Protein AF-A0A7R9IA75-F1 (afdb_monomer_lite)

Secondary structure (DSSP, 8-state):
--SHHHHHHHHHHHHHHHHHHHHHHHHHHHHHHHHHHHHHHHHHHHHHHHHHHHHHHSTTSTTTSSHHHHHHHHHHHHTT---HHHHHS--SSTT-TT--HHHHHHHHHHHHHHHHHHHHHHHHHHHHHHHHHHHHHHHHHHHHHHHHHHHHHHHHIIIIITTSS-S-HHHHHHHHHH--S-S-----TTS---SS----HHHHHHHHHHHHHHHHHHHHHHHS--

Structure (mmCIF, N/CA/C/O backbone):
data_AF-A0A7R9IA75-F1
#
_entry.id   AF-A0A7R9IA75-F1
#
loop_
_atom_site.group_PDB
_atom_site.id
_atom_site.type_symbol
_atom_site.label_atom_id
_atom_site.label_alt_id
_atom_site.label_comp_id
_atom_site.label_asym_id
_atom_site.label_entity_id
_atom_site.label_seq_id
_atom_site.pdbx_PDB_ins_code
_atom_site.Cartn_x
_atom_site.Cartn_y
_atom_site.Cartn_z
_atom_site.occupancy
_atom_site.B_iso_or_equiv
_atom_site.auth_seq_id
_atom_site.auth_comp_id
_atom_site.auth_asym_id
_atom_site.auth_atom_id
_atom_site.pdbx_PDB_model_num
ATOM 1 N N . MET A 1 1 ? -65.091 5.289 16.897 1.00 45.66 1 MET A N 1
ATOM 2 C CA . MET A 1 1 ? -64.297 5.903 15.804 1.00 45.66 1 MET A CA 1
ATOM 3 C C . MET A 1 1 ? -62.954 6.514 16.232 1.00 45.66 1 MET A C 1
ATOM 5 O O . MET A 1 1 ? -62.229 6.954 15.357 1.00 45.66 1 MET A O 1
ATOM 9 N N . SER A 1 2 ? -62.547 6.482 17.514 1.00 48.84 2 SER A N 1
ATOM 10 C CA . SER A 1 2 ? -61.288 7.122 17.960 1.00 48.84 2 SER A CA 1
ATOM 11 C C . SER A 1 2 ? -60.046 6.210 17.988 1.00 48.84 2 SER A C 1
ATOM 13 O O . SER A 1 2 ? -58.933 6.708 18.096 1.00 48.84 2 SER A O 1
ATOM 15 N N . SER A 1 3 ? -60.208 4.884 17.903 1.00 40.84 3 SER A N 1
ATOM 16 C CA . SER A 1 3 ? -59.096 3.924 18.059 1.00 40.84 3 SER A CA 1
ATOM 17 C C . SER A 1 3 ? -58.359 3.613 16.743 1.00 40.84 3 SER A C 1
ATOM 19 O O . SER A 1 3 ? -57.151 3.395 16.754 1.00 40.84 3 SER A O 1
ATOM 21 N N . ALA A 1 4 ? -59.041 3.698 15.594 1.00 48.03 4 ALA A N 1
ATOM 22 C CA . ALA A 1 4 ? -58.429 3.444 14.284 1.00 48.03 4 ALA A CA 1
ATOM 23 C C . ALA A 1 4 ? -57.486 4.575 13.822 1.00 48.03 4 ALA A C 1
ATOM 25 O O . ALA A 1 4 ? -56.518 4.312 13.118 1.00 48.03 4 ALA A O 1
ATOM 26 N N . HIS A 1 5 ? -57.730 5.816 14.259 1.00 42.97 5 HIS A N 1
ATOM 27 C CA . HIS A 1 5 ? -56.929 6.983 13.865 1.00 42.97 5 HIS A CA 1
ATOM 28 C C . HIS A 1 5 ? -55.603 7.114 14.634 1.00 42.97 5 HIS A C 1
ATOM 30 O O . HIS A 1 5 ? -54.656 7.706 14.127 1.00 42.97 5 HIS A O 1
ATOM 36 N N . ALA A 1 6 ? -55.512 6.551 15.844 1.00 48.38 6 ALA A N 1
ATOM 37 C CA . ALA A 1 6 ? -54.273 6.545 16.626 1.00 48.38 6 ALA A CA 1
ATOM 38 C C . ALA A 1 6 ? -53.282 5.474 16.132 1.00 48.38 6 ALA A C 1
ATOM 40 O O . ALA A 1 6 ? -52.071 5.686 16.157 1.00 48.38 6 ALA A O 1
ATOM 41 N N . HIS A 1 7 ? -53.793 4.343 15.632 1.00 42.38 7 HIS A N 1
ATOM 42 C CA . HIS A 1 7 ? -52.969 3.256 15.101 1.00 42.38 7 HIS A CA 1
ATOM 43 C C . HIS A 1 7 ? -52.270 3.612 13.780 1.00 42.38 7 HIS A C 1
ATOM 45 O O . HIS A 1 7 ? -51.138 3.184 13.567 1.00 42.38 7 HIS A O 1
ATOM 51 N N . THR A 1 8 ? -52.896 4.416 12.916 1.00 50.47 8 THR A N 1
ATOM 52 C CA . THR A 1 8 ? -52.291 4.877 11.654 1.00 50.47 8 THR A CA 1
ATOM 53 C C . THR A 1 8 ? -51.195 5.920 11.879 1.00 50.47 8 THR A C 1
ATOM 55 O O . THR A 1 8 ? -50.115 5.786 11.313 1.00 50.47 8 THR A O 1
ATOM 58 N N . HIS A 1 9 ? -51.391 6.879 12.791 1.00 47.28 9 HIS A N 1
ATOM 59 C CA . HIS A 1 9 ? -50.354 7.864 13.135 1.00 47.28 9 HIS A CA 1
ATOM 60 C C . HIS A 1 9 ? -49.120 7.253 13.823 1.00 47.28 9 HIS A C 1
ATOM 62 O O . HIS A 1 9 ? -48.007 7.744 13.632 1.00 47.28 9 HIS A O 1
ATOM 68 N N . PHE A 1 10 ? -49.287 6.174 14.596 1.00 44.69 10 PHE A N 1
ATOM 69 C CA . PHE A 1 10 ? -48.163 5.473 15.228 1.00 44.69 10 PHE A CA 1
ATOM 70 C C . PHE A 1 10 ? -47.337 4.665 14.211 1.00 44.69 10 PHE A C 1
ATOM 72 O O . PHE A 1 10 ? -46.111 4.626 14.298 1.00 44.69 10 PHE A O 1
ATOM 79 N N . HIS A 1 11 ? -47.995 4.066 13.211 1.00 47.56 11 HIS A N 1
ATOM 80 C CA . HIS A 1 11 ? -47.324 3.354 12.119 1.00 47.56 11 HIS A CA 1
ATOM 81 C C . HIS A 1 11 ? -46.563 4.304 11.184 1.00 47.56 11 HIS A C 1
ATOM 83 O O . HIS A 1 11 ? -45.440 3.993 10.786 1.00 47.56 11 HIS A O 1
ATOM 89 N N . ASP A 1 12 ? -47.133 5.476 10.887 1.00 50.97 12 ASP A N 1
ATOM 90 C CA . ASP A 1 12 ? -46.459 6.495 10.081 1.00 50.97 12 ASP A CA 1
ATOM 91 C C . ASP A 1 12 ? -45.242 7.070 10.811 1.00 50.97 12 ASP A C 1
ATOM 93 O O . ASP A 1 12 ? -44.156 7.081 10.238 1.00 50.97 12 ASP A O 1
ATOM 97 N N . GLY A 1 13 ? -45.364 7.434 12.095 1.00 50.62 13 GLY A N 1
ATOM 98 C CA . GLY A 1 13 ? -44.234 7.912 12.905 1.00 50.62 13 GLY A CA 1
ATOM 99 C C . GLY A 1 13 ? -43.084 6.902 13.009 1.00 50.62 13 GLY A C 1
ATOM 100 O O . GLY A 1 13 ? -41.915 7.280 12.917 1.00 50.62 13 GLY A O 1
ATOM 101 N N . MET A 1 14 ? -43.403 5.610 13.124 1.00 50.66 14 MET A N 1
ATOM 102 C CA . MET A 1 14 ? -42.415 4.530 13.177 1.00 50.66 14 MET A CA 1
ATOM 103 C C . MET A 1 14 ? -41.732 4.299 11.821 1.00 50.66 14 MET A C 1
ATOM 105 O O . MET A 1 14 ? -40.532 4.044 11.787 1.00 50.66 14 MET A O 1
ATOM 109 N N . ASN A 1 15 ? -42.436 4.484 10.700 1.00 50.88 15 ASN A N 1
ATOM 110 C CA . ASN A 1 15 ? -41.837 4.447 9.364 1.00 50.88 15 ASN A CA 1
ATOM 111 C C . ASN A 1 15 ? -40.915 5.647 9.097 1.00 50.88 15 ASN A C 1
ATOM 113 O O . ASN A 1 15 ? -39.848 5.460 8.510 1.00 50.88 15 ASN A O 1
ATOM 117 N N . VAL A 1 16 ? -41.258 6.863 9.549 1.00 57.16 16 VAL A N 1
ATOM 118 C CA . VAL A 1 16 ? -40.373 8.036 9.365 1.00 57.16 16 VAL A CA 1
ATOM 119 C C . VAL A 1 16 ? -39.108 7.905 10.213 1.00 57.16 16 VAL A C 1
ATOM 121 O O . VAL A 1 16 ? -38.010 8.204 9.754 1.00 57.16 16 VAL A O 1
ATOM 124 N N . HIS A 1 17 ? -39.239 7.393 11.437 1.00 54.56 17 HIS A N 1
ATOM 125 C CA . HIS A 1 17 ? -38.098 7.107 12.298 1.00 54.56 17 HIS A CA 1
ATOM 126 C C . HIS A 1 17 ? -37.218 5.990 11.711 1.00 54.56 17 HIS A C 1
ATOM 128 O O . HIS A 1 17 ? -36.024 6.207 11.526 1.00 54.56 17 HIS A O 1
ATOM 134 N N . THR A 1 18 ? -37.786 4.849 11.303 1.00 58.25 18 THR A N 1
ATOM 135 C CA . THR A 1 18 ? -37.040 3.729 10.693 1.00 58.25 18 THR A CA 1
ATOM 136 C C . THR A 1 18 ? -36.357 4.100 9.377 1.00 58.25 18 THR A C 1
ATOM 138 O O . THR A 1 18 ? -35.212 3.707 9.163 1.00 58.25 18 THR A O 1
ATOM 141 N N . THR A 1 19 ? -36.994 4.900 8.519 1.00 60.91 19 THR A N 1
ATOM 142 C CA . THR A 1 19 ? -36.367 5.404 7.281 1.00 60.91 19 THR A CA 1
ATOM 143 C C . THR A 1 19 ? -35.258 6.414 7.568 1.00 60.91 19 THR A C 1
ATOM 145 O O . THR A 1 19 ? -34.215 6.366 6.918 1.00 60.91 19 THR A O 1
ATOM 148 N N . SER A 1 20 ? -35.421 7.260 8.589 1.00 59.44 20 SER A N 1
ATOM 149 C CA . SER A 1 20 ? -34.385 8.191 9.045 1.00 59.44 20 SER A CA 1
ATOM 150 C C . SER A 1 20 ? -33.171 7.460 9.637 1.00 59.44 20 SER A C 1
ATOM 152 O O . SER A 1 20 ? -32.030 7.797 9.317 1.00 59.44 20 SER A O 1
ATOM 154 N N . TYR A 1 21 ? -33.385 6.384 10.405 1.00 67.44 21 TYR A N 1
ATOM 155 C CA . TYR A 1 21 ? -32.298 5.519 10.880 1.00 67.44 21 TYR A CA 1
ATOM 156 C C . TYR A 1 21 ? -31.602 4.789 9.726 1.00 67.44 21 TYR A C 1
ATOM 158 O O . TYR A 1 21 ? -30.376 4.752 9.695 1.00 67.44 21 TYR A O 1
ATOM 166 N N . HIS A 1 22 ? -32.347 4.266 8.747 1.00 70.69 22 HIS A N 1
ATOM 167 C CA . HIS A 1 22 ? -31.768 3.620 7.564 1.00 70.69 22 HIS A CA 1
ATOM 168 C C . HIS A 1 22 ? -30.912 4.589 6.740 1.00 70.69 22 HIS A C 1
ATOM 170 O O . HIS A 1 22 ? -29.815 4.236 6.315 1.00 70.69 22 HIS A O 1
ATOM 176 N N . PHE A 1 23 ? -31.386 5.822 6.551 1.00 70.56 23 PHE A N 1
ATOM 177 C CA . PHE A 1 23 ? -30.654 6.860 5.832 1.00 70.56 23 PHE A CA 1
ATOM 178 C C . PHE A 1 23 ? -29.408 7.308 6.604 1.00 70.56 23 PHE A C 1
ATOM 180 O O . PHE A 1 23 ? -28.336 7.425 6.023 1.00 70.56 23 PHE A O 1
ATOM 187 N N . CYS A 1 24 ? -29.510 7.479 7.925 1.00 63.28 24 CYS A N 1
ATOM 188 C CA . CYS A 1 24 ? -28.374 7.812 8.784 1.00 63.28 24 CYS A CA 1
ATOM 189 C C . CYS A 1 24 ? -27.304 6.709 8.774 1.00 63.28 24 CYS A C 1
ATOM 191 O O . CYS A 1 24 ? -26.121 7.011 8.645 1.00 63.28 24 CYS A O 1
ATOM 193 N N . VAL A 1 25 ? -27.709 5.436 8.831 1.00 73.62 25 VAL A N 1
ATOM 194 C CA . VAL A 1 25 ? -26.799 4.286 8.717 1.00 73.62 25 VAL A CA 1
ATOM 195 C C . VAL A 1 25 ? -26.151 4.236 7.333 1.00 73.62 25 VAL A C 1
ATOM 197 O O . VAL A 1 25 ? -24.946 4.033 7.254 1.00 73.62 25 VAL A O 1
ATOM 200 N N . PHE A 1 26 ? -26.899 4.482 6.254 1.00 67.88 26 PHE A N 1
ATOM 201 C CA . PHE A 1 26 ? -26.347 4.512 4.897 1.00 67.88 26 PHE A CA 1
ATOM 202 C C . PHE A 1 26 ? -25.336 5.654 4.716 1.00 67.88 26 PHE A C 1
ATOM 204 O O . PHE A 1 26 ? -24.246 5.422 4.213 1.00 67.88 26 PHE A O 1
ATOM 211 N N . VAL A 1 27 ? -25.646 6.860 5.205 1.00 67.12 27 VAL A N 1
ATOM 212 C CA . VAL A 1 27 ? -24.743 8.024 5.166 1.00 67.12 27 VAL A CA 1
ATOM 213 C C . VAL A 1 27 ? -23.496 7.801 6.030 1.00 67.12 27 VAL A C 1
ATOM 215 O O . VAL A 1 27 ? -22.396 8.155 5.615 1.00 67.12 27 VAL A O 1
ATOM 218 N N . LEU A 1 28 ? -23.635 7.184 7.209 1.00 61.12 28 LEU A N 1
ATOM 219 C CA . LEU A 1 28 ? -22.500 6.823 8.066 1.00 61.12 28 LEU A CA 1
ATOM 220 C C . LEU A 1 28 ? -21.627 5.729 7.438 1.00 61.12 28 LEU A C 1
ATOM 222 O O . LEU A 1 28 ? -20.405 5.797 7.556 1.00 61.12 28 LEU A O 1
ATOM 226 N N . LEU A 1 29 ? -22.232 4.749 6.760 1.00 63.31 29 LEU A N 1
ATOM 227 C CA . LEU A 1 29 ? -21.517 3.723 6.000 1.00 63.31 29 LEU A CA 1
ATOM 228 C C . LEU A 1 29 ? -20.773 4.332 4.807 1.00 63.31 29 LEU A C 1
ATOM 230 O O . LEU A 1 29 ? -19.604 4.018 4.618 1.00 63.31 29 LEU A O 1
ATOM 234 N N . ASP A 1 30 ? -21.396 5.240 4.053 1.00 56.09 30 ASP A N 1
ATOM 235 C CA . ASP A 1 30 ? -20.760 5.910 2.911 1.00 56.09 30 ASP A CA 1
ATOM 236 C C . ASP A 1 30 ? -19.612 6.834 3.356 1.00 56.09 30 ASP A C 1
ATOM 238 O O . ASP A 1 30 ? -18.554 6.876 2.724 1.00 56.09 30 ASP A O 1
ATOM 242 N N . ALA A 1 31 ? -19.777 7.523 4.492 1.00 54.53 31 ALA A N 1
ATOM 243 C CA . ALA A 1 31 ? -18.735 8.347 5.104 1.00 54.53 31 ALA A CA 1
ATOM 244 C C . ALA A 1 31 ? -17.553 7.505 5.618 1.00 54.53 31 ALA A C 1
ATOM 246 O O . ALA A 1 31 ? -16.402 7.853 5.364 1.00 54.53 31 ALA A O 1
ATOM 247 N N . ARG A 1 32 ? -17.816 6.364 6.274 1.00 57.62 32 ARG A N 1
ATOM 248 C CA . ARG A 1 32 ? -16.774 5.398 6.674 1.00 57.62 32 ARG A CA 1
ATOM 249 C C . ARG A 1 32 ? -16.065 4.785 5.467 1.00 57.62 32 ARG A C 1
ATOM 251 O O . ARG A 1 32 ? -14.849 4.653 5.476 1.00 57.62 32 ARG A O 1
ATOM 258 N N . TYR A 1 33 ? -16.810 4.489 4.405 1.00 58.47 33 TYR A N 1
ATOM 259 C CA . TYR A 1 33 ? -16.277 3.950 3.157 1.00 58.47 33 TYR A CA 1
ATOM 260 C C . TYR A 1 33 ? -15.414 4.967 2.390 1.00 58.47 33 TYR A C 1
ATOM 262 O O . TYR A 1 33 ? -14.588 4.585 1.565 1.00 58.47 33 TYR A O 1
ATOM 270 N N . LEU A 1 34 ? -15.573 6.276 2.617 1.00 52.34 34 LEU A N 1
ATOM 271 C CA . LEU A 1 34 ? -14.696 7.300 2.034 1.00 52.34 34 LEU A CA 1
ATOM 272 C C . LEU A 1 34 ? -13.306 7.344 2.690 1.00 52.34 34 LEU A C 1
ATOM 274 O O . LEU A 1 34 ? -12.331 7.508 1.960 1.00 52.34 34 LEU A O 1
ATOM 278 N N . GLU A 1 35 ? -13.184 7.138 4.006 1.00 58.66 35 GLU A N 1
ATOM 279 C CA . GLU A 1 35 ? -11.898 7.276 4.716 1.00 58.66 35 GLU A CA 1
ATOM 280 C C . GLU A 1 35 ? -10.853 6.229 4.281 1.00 58.66 35 GLU A C 1
ATOM 282 O O . GLU A 1 35 ? -9.709 6.588 3.988 1.00 58.66 35 GLU A O 1
ATOM 287 N N . ASP A 1 36 ? -11.256 4.967 4.103 1.00 63.88 36 ASP A N 1
ATOM 288 C CA . ASP A 1 36 ? -10.352 3.884 3.676 1.00 63.88 36 ASP A CA 1
ATOM 289 C C . ASP A 1 36 ? -9.953 3.979 2.190 1.00 63.88 36 ASP A C 1
ATOM 291 O O . ASP A 1 36 ? -8.888 3.510 1.769 1.00 63.88 36 ASP A O 1
ATOM 295 N N . ARG A 1 37 ? -10.773 4.649 1.366 1.00 67.31 37 ARG A N 1
ATOM 296 C CA . ARG A 1 37 ? -10.510 4.820 -0.073 1.00 67.31 37 ARG A CA 1
ATOM 297 C C . ARG A 1 37 ? -9.337 5.751 -0.353 1.00 67.31 37 ARG A C 1
ATOM 299 O O . ARG A 1 37 ? -8.675 5.573 -1.372 1.00 67.31 37 ARG A O 1
ATOM 306 N N . HIS A 1 38 ? -9.046 6.720 0.514 1.00 72.38 38 HIS A N 1
ATOM 307 C CA . HIS A 1 38 ? -7.967 7.683 0.275 1.00 72.38 38 HIS A CA 1
ATOM 308 C C . HIS A 1 38 ? -6.581 7.027 0.273 1.00 72.38 38 HIS A C 1
ATOM 310 O O . HIS A 1 38 ? -5.736 7.374 -0.558 1.00 72.38 38 HIS A O 1
ATOM 316 N N . VAL A 1 39 ? -6.356 6.045 1.152 1.00 75.56 39 VAL A N 1
ATOM 317 C CA . VAL A 1 39 ? -5.078 5.321 1.232 1.00 75.56 39 VAL A CA 1
ATOM 318 C C . VAL A 1 39 ? -4.900 4.421 0.005 1.00 75.56 39 VAL A C 1
ATOM 320 O O . VAL A 1 39 ? -3.848 4.455 -0.637 1.00 75.56 39 VAL A O 1
ATOM 323 N N . LEU A 1 40 ? -5.954 3.698 -0.395 1.00 80.19 40 LEU A N 1
ATOM 324 C CA . LEU A 1 40 ? -5.953 2.877 -1.610 1.00 80.19 40 LEU A CA 1
ATOM 325 C C . LEU A 1 40 ? -5.778 3.727 -2.881 1.00 80.19 40 LEU A C 1
ATOM 327 O O . LEU A 1 40 ? -5.008 3.366 -3.768 1.00 80.19 40 LEU A O 1
ATOM 331 N N . LEU A 1 41 ? -6.447 4.880 -2.961 1.00 82.94 41 LEU A N 1
ATOM 332 C CA . LEU A 1 41 ? -6.322 5.810 -4.083 1.00 82.94 41 LEU A CA 1
ATOM 333 C C . LEU A 1 41 ? -4.898 6.366 -4.193 1.00 82.94 41 LEU A C 1
ATOM 335 O O . LEU A 1 41 ? -4.354 6.451 -5.293 1.00 82.94 41 LEU A O 1
ATOM 339 N N . THR A 1 42 ? -4.279 6.700 -3.059 1.00 80.81 42 THR A N 1
ATOM 340 C CA . THR A 1 42 ? -2.881 7.151 -3.007 1.00 80.81 42 THR A CA 1
ATOM 341 C C . THR A 1 42 ? -1.938 6.054 -3.500 1.00 80.81 42 THR A C 1
ATOM 343 O O . THR A 1 42 ? -1.039 6.334 -4.291 1.00 80.81 42 THR A O 1
ATOM 346 N N . PHE A 1 43 ? -2.181 4.799 -3.112 1.00 83.88 43 PHE A N 1
ATOM 347 C CA . PHE A 1 43 ? -1.419 3.648 -3.594 1.00 83.88 43 PHE A CA 1
ATOM 348 C C . PHE A 1 43 ? -1.555 3.448 -5.110 1.00 83.88 43 PHE A C 1
ATOM 350 O O . PHE A 1 43 ? -0.550 3.353 -5.810 1.00 83.88 43 PHE A O 1
ATOM 357 N N . VAL A 1 44 ? -2.779 3.452 -5.646 1.00 86.00 44 VAL A N 1
ATOM 358 C CA . VAL A 1 44 ? -3.015 3.295 -7.092 1.00 86.00 44 VAL A CA 1
ATOM 359 C C . VAL A 1 44 ? -2.388 4.447 -7.884 1.00 86.00 44 VAL A C 1
ATOM 361 O O . VAL A 1 44 ? -1.731 4.210 -8.896 1.00 86.00 44 VAL A O 1
ATOM 364 N N . CYS A 1 45 ? -2.524 5.687 -7.405 1.00 85.88 45 CYS A N 1
ATOM 365 C CA . CYS A 1 45 ? -1.880 6.858 -8.003 1.00 85.88 45 CYS A CA 1
ATOM 366 C C . CYS A 1 45 ? -0.349 6.708 -8.035 1.00 85.88 45 CYS A C 1
ATOM 368 O O . CYS A 1 45 ? 0.288 7.001 -9.047 1.00 85.88 45 CYS A O 1
ATOM 370 N N . LEU A 1 46 ? 0.238 6.175 -6.960 1.00 86.19 46 LEU A N 1
ATOM 371 C CA . LEU A 1 46 ? 1.669 5.913 -6.860 1.00 86.19 46 LEU A CA 1
ATOM 372 C C . LEU A 1 46 ? 2.125 4.828 -7.850 1.00 86.19 46 LEU A C 1
ATOM 374 O O . LEU A 1 46 ? 3.120 5.029 -8.548 1.00 86.19 46 LEU A O 1
ATOM 378 N N . VAL A 1 47 ? 1.388 3.717 -7.978 1.00 87.75 47 VAL A N 1
ATOM 379 C CA . VAL A 1 47 ? 1.691 2.660 -8.965 1.00 87.75 47 VAL A CA 1
ATOM 380 C C . VAL A 1 47 ? 1.649 3.220 -10.389 1.00 87.75 47 VAL A C 1
ATOM 382 O O . VAL A 1 47 ? 2.567 2.973 -11.169 1.00 87.75 47 VAL A O 1
ATOM 385 N N . ILE A 1 48 ? 0.634 4.025 -10.717 1.00 89.06 48 ILE A N 1
ATOM 386 C CA . ILE A 1 48 ? 0.513 4.673 -12.030 1.00 89.06 48 ILE A CA 1
ATOM 387 C C . ILE A 1 48 ? 1.688 5.634 -12.273 1.00 89.06 48 ILE A C 1
ATOM 389 O O . ILE A 1 48 ? 2.326 5.563 -13.323 1.00 89.06 48 ILE A O 1
ATOM 393 N N . GLY A 1 49 ? 2.019 6.496 -11.306 1.00 87.94 49 GLY A N 1
ATOM 394 C CA . GLY A 1 49 ? 3.117 7.459 -11.428 1.00 87.94 49 GLY A CA 1
ATOM 395 C C . GLY A 1 49 ? 4.473 6.792 -11.672 1.00 87.94 49 GLY A C 1
ATOM 396 O O . GLY A 1 49 ? 5.221 7.201 -12.563 1.00 87.94 49 GLY A O 1
ATOM 397 N N . PHE A 1 50 ? 4.770 5.714 -10.944 1.00 87.31 50 PHE A N 1
ATOM 398 C CA . PHE A 1 50 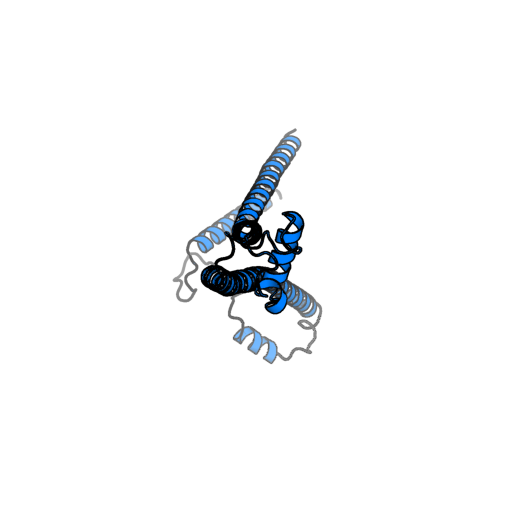? 6.005 4.959 -11.153 1.00 87.31 50 PHE A CA 1
ATOM 399 C C . PHE A 1 50 ? 5.995 4.120 -12.435 1.00 87.31 50 PHE A C 1
ATOM 401 O O . PHE A 1 50 ? 7.035 4.007 -13.080 1.00 87.31 50 PHE A O 1
ATOM 408 N N . ALA A 1 51 ? 4.844 3.594 -12.865 1.00 89.75 51 ALA A N 1
ATOM 409 C CA . ALA A 1 51 ? 4.720 2.912 -14.154 1.00 89.75 51 ALA A CA 1
ATOM 410 C C . ALA A 1 51 ? 5.038 3.846 -15.330 1.00 89.75 51 ALA A C 1
ATOM 412 O O . ALA A 1 51 ? 5.787 3.464 -16.228 1.00 89.75 51 ALA A O 1
ATOM 413 N N . PHE A 1 52 ? 4.547 5.089 -15.294 1.00 89.06 52 PHE A N 1
ATOM 414 C CA . PHE A 1 52 ? 4.902 6.103 -16.290 1.00 89.06 52 PHE A CA 1
ATOM 415 C C . PHE A 1 52 ? 6.373 6.520 -16.207 1.00 89.06 52 PHE A C 1
ATOM 417 O O . PHE A 1 52 ? 7.027 6.646 -17.241 1.00 89.06 52 PHE A O 1
ATOM 424 N N . SER A 1 53 ? 6.913 6.684 -14.995 1.00 87.06 53 SER A N 1
ATOM 425 C CA . SER A 1 53 ? 8.334 6.994 -14.792 1.00 87.06 53 SER A CA 1
ATOM 426 C C . SER A 1 53 ? 9.240 5.935 -15.433 1.00 87.06 53 SER A C 1
ATOM 428 O O . SER A 1 53 ? 10.154 6.270 -16.184 1.00 87.06 53 SER A O 1
ATOM 430 N N . PHE A 1 54 ? 8.943 4.647 -15.232 1.00 85.25 54 PHE A N 1
ATOM 431 C CA . PHE A 1 54 ? 9.716 3.553 -15.825 1.00 85.25 54 PHE A CA 1
ATOM 432 C C . PHE A 1 54 ? 9.466 3.346 -17.314 1.00 85.25 54 PHE A C 1
ATOM 434 O O . PHE A 1 54 ? 10.411 3.020 -18.026 1.00 85.25 54 PHE A O 1
ATOM 441 N N . TYR A 1 55 ? 8.253 3.606 -17.806 1.00 86.31 55 TYR A N 1
ATOM 442 C CA . TYR A 1 55 ? 7.989 3.635 -19.244 1.00 86.31 55 TYR A CA 1
ATOM 443 C C . TYR A 1 55 ? 8.903 4.642 -19.957 1.00 86.31 55 TYR A C 1
ATOM 445 O O . TYR A 1 55 ? 9.515 4.302 -20.962 1.00 86.31 55 TYR A O 1
ATOM 453 N N . ILE A 1 56 ? 9.073 5.848 -19.403 1.00 84.62 56 ILE A N 1
ATOM 454 C CA . ILE A 1 56 ? 9.955 6.874 -19.984 1.00 84.62 56 ILE A CA 1
ATOM 455 C C . ILE A 1 56 ? 11.438 6.516 -19.781 1.00 84.62 56 ILE A C 1
ATOM 457 O O . ILE A 1 56 ? 12.248 6.670 -20.693 1.00 84.62 56 ILE A O 1
ATOM 461 N N . GLN A 1 57 ? 11.809 6.034 -18.591 1.00 79.38 57 GLN A N 1
ATOM 462 C CA . GLN A 1 57 ? 13.207 5.794 -18.214 1.00 79.38 57 GLN A CA 1
ATOM 463 C C . GLN A 1 57 ? 13.821 4.540 -18.861 1.00 79.38 57 GLN A C 1
ATOM 465 O O . GLN A 1 57 ? 15.027 4.524 -19.115 1.00 79.38 57 GLN A O 1
ATOM 470 N N . PHE A 1 58 ? 13.015 3.501 -19.111 1.00 77.81 58 PHE A N 1
ATOM 471 C CA . PHE A 1 58 ? 13.451 2.187 -19.600 1.00 77.81 58 PHE A CA 1
ATOM 472 C C . PHE A 1 58 ? 12.795 1.782 -20.930 1.00 77.81 58 PHE A C 1
ATOM 474 O O . PHE A 1 58 ? 12.790 0.601 -21.258 1.00 77.81 58 PHE A O 1
ATOM 481 N N . GLN A 1 59 ? 12.304 2.740 -21.728 1.00 76.88 59 GLN A N 1
ATOM 482 C CA . GLN A 1 59 ? 11.640 2.500 -23.027 1.00 76.88 59 GLN A CA 1
ATOM 483 C C . GLN A 1 59 ? 12.398 1.567 -23.995 1.00 76.88 59 GLN A C 1
ATOM 485 O O . GLN A 1 59 ? 11.795 0.941 -24.864 1.00 76.88 59 GLN A O 1
ATOM 490 N N . GLU A 1 60 ? 13.723 1.474 -23.855 1.00 72.56 60 GLU A N 1
ATOM 491 C CA . GLU A 1 60 ? 14.599 0.642 -24.688 1.00 72.56 60 GLU A CA 1
ATOM 492 C C . GLU A 1 60 ? 14.599 -0.847 -24.295 1.00 72.56 60 GLU A C 1
ATOM 494 O O . GLU A 1 60 ? 15.085 -1.681 -25.058 1.00 72.56 60 GLU A O 1
ATOM 499 N N . GLU A 1 61 ? 14.070 -1.203 -23.120 1.00 75.50 61 GLU A N 1
ATOM 500 C CA . GLU A 1 61 ? 13.944 -2.597 -22.695 1.00 75.50 61 GLU A CA 1
ATOM 501 C C . GLU A 1 61 ? 12.583 -3.179 -23.085 1.00 75.50 61 GLU A C 1
ATOM 503 O O . GLU A 1 61 ? 11.531 -2.580 -22.864 1.00 75.50 61 GLU A O 1
ATOM 508 N N . ALA A 1 62 ? 12.587 -4.421 -23.579 1.00 77.12 62 ALA A N 1
ATOM 509 C CA . ALA A 1 62 ? 11.386 -5.125 -24.051 1.00 77.12 62 ALA A CA 1
ATOM 510 C C . ALA A 1 62 ? 10.280 -5.275 -22.983 1.00 77.12 62 ALA A C 1
ATOM 512 O O . ALA A 1 62 ? 9.110 -5.503 -23.310 1.00 77.12 62 ALA A O 1
ATOM 513 N N . GLN A 1 63 ? 10.655 -5.161 -21.705 1.00 77.19 63 GLN A N 1
ATOM 514 C CA . GLN A 1 63 ? 9.752 -5.207 -20.555 1.00 77.19 63 GLN A CA 1
ATOM 515 C C . GLN A 1 63 ? 8.967 -3.895 -20.359 1.00 77.19 63 GLN A C 1
ATOM 517 O O . GLN A 1 63 ? 7.923 -3.925 -19.711 1.00 77.19 63 GLN A O 1
ATOM 522 N N . PHE A 1 64 ? 9.420 -2.781 -20.950 1.00 80.25 64 PHE A N 1
ATOM 523 C CA . PHE A 1 64 ? 8.814 -1.451 -20.810 1.00 80.25 64 PHE A CA 1
ATOM 524 C C . PHE A 1 64 ? 8.385 -0.811 -22.139 1.00 80.25 64 PHE A C 1
ATOM 526 O O . PHE A 1 64 ? 7.969 0.345 -22.150 1.00 80.25 64 PHE A O 1
ATOM 533 N N . CYS A 1 65 ? 8.450 -1.543 -23.259 1.00 80.50 65 CYS A N 1
ATOM 534 C CA . CYS A 1 65 ? 8.032 -1.014 -24.564 1.00 80.50 65 CYS A CA 1
ATOM 535 C C . CYS A 1 65 ? 6.535 -0.669 -24.635 1.00 80.50 65 CYS A C 1
ATOM 537 O O . CYS A 1 65 ? 6.159 0.256 -25.348 1.00 80.50 65 CYS A O 1
ATOM 539 N N . ASP A 1 66 ? 5.686 -1.385 -23.894 1.00 87.25 66 ASP A N 1
ATOM 540 C CA . ASP A 1 66 ? 4.244 -1.133 -23.847 1.00 87.25 66 ASP A CA 1
ATOM 541 C C . ASP A 1 66 ? 3.849 -0.572 -22.481 1.00 87.25 66 ASP A C 1
ATOM 543 O O . ASP A 1 66 ? 4.260 -1.106 -21.452 1.00 87.25 66 ASP A O 1
ATOM 547 N N . ILE A 1 67 ? 2.951 0.415 -22.451 1.00 87.00 67 ILE A N 1
ATOM 548 C CA . ILE A 1 67 ? 2.415 0.998 -21.204 1.00 87.00 67 ILE A CA 1
ATOM 549 C C . ILE A 1 67 ? 1.843 -0.091 -20.281 1.00 87.00 67 ILE A C 1
ATOM 551 O O . ILE A 1 67 ? 2.078 -0.078 -19.073 1.00 87.00 67 ILE A O 1
ATOM 555 N N . TRP A 1 68 ? 1.130 -1.068 -20.852 1.00 89.06 68 TRP A N 1
ATOM 556 C CA . TRP A 1 68 ? 0.578 -2.198 -20.103 1.00 89.06 68 TRP A CA 1
ATOM 557 C C . TRP A 1 68 ? 1.672 -3.091 -19.504 1.00 89.06 68 TRP A C 1
ATOM 559 O O . TRP A 1 68 ? 1.591 -3.470 -18.336 1.00 89.06 68 TRP A O 1
ATOM 569 N N . ARG A 1 69 ? 2.724 -3.394 -20.275 1.00 86.12 69 ARG A N 1
ATOM 570 C CA . ARG A 1 69 ? 3.855 -4.202 -19.796 1.00 86.12 69 ARG A CA 1
ATOM 571 C C . ARG A 1 69 ? 4.636 -3.474 -18.707 1.00 86.12 69 ARG A C 1
ATOM 573 O O . ARG A 1 69 ? 4.927 -4.090 -17.687 1.00 86.12 69 ARG A O 1
ATOM 580 N N . SER A 1 70 ? 4.863 -2.171 -18.868 1.00 88.25 70 SER A N 1
ATOM 581 C CA . SER A 1 70 ? 5.467 -1.315 -17.844 1.00 88.25 70 SER A CA 1
ATOM 582 C C . SER A 1 70 ? 4.656 -1.329 -16.556 1.00 88.25 70 SER A C 1
ATOM 584 O O . SER A 1 70 ? 5.221 -1.501 -15.486 1.00 88.25 70 SER A O 1
ATOM 586 N N . PHE A 1 71 ? 3.328 -1.221 -16.637 1.00 90.38 71 PHE A N 1
ATOM 587 C CA . PHE A 1 71 ? 2.462 -1.257 -15.458 1.00 90.38 71 PHE A CA 1
ATOM 588 C C . PHE A 1 71 ? 2.544 -2.590 -14.702 1.00 90.38 71 PHE A C 1
ATOM 590 O O . PHE A 1 71 ? 2.700 -2.615 -13.477 1.00 90.38 71 PHE A O 1
ATOM 597 N N . VAL A 1 72 ? 2.479 -3.706 -15.435 1.00 90.62 72 VAL A N 1
ATOM 598 C CA . VAL A 1 72 ? 2.615 -5.051 -14.862 1.00 90.62 72 VAL A CA 1
ATOM 599 C C . VAL A 1 72 ? 4.000 -5.227 -14.244 1.00 90.62 72 VAL A C 1
ATOM 601 O O . VAL A 1 72 ? 4.101 -5.631 -13.086 1.00 90.62 72 VAL A O 1
ATOM 604 N N . LYS A 1 73 ? 5.067 -4.861 -14.965 1.00 89.00 73 LYS A N 1
ATOM 605 C CA . LYS A 1 73 ? 6.442 -4.970 -14.467 1.00 89.00 73 LYS A CA 1
ATOM 606 C C . LYS A 1 73 ? 6.659 -4.096 -13.229 1.00 89.00 73 LYS A C 1
ATOM 608 O O . LYS A 1 73 ? 7.228 -4.583 -12.260 1.00 89.00 73 LYS A O 1
ATOM 613 N N . THR A 1 74 ? 6.147 -2.865 -13.200 1.00 89.81 74 THR A N 1
ATOM 614 C CA . THR A 1 74 ? 6.210 -1.991 -12.018 1.00 89.81 74 THR A CA 1
ATOM 615 C C . THR A 1 74 ? 5.475 -2.596 -10.828 1.00 89.81 74 THR A C 1
ATOM 617 O O . THR A 1 74 ? 5.980 -2.527 -9.716 1.00 89.81 74 THR A O 1
ATOM 620 N N . THR A 1 75 ? 4.319 -3.230 -11.032 1.00 89.06 75 THR A N 1
ATOM 621 C CA . THR A 1 75 ? 3.572 -3.890 -9.947 1.00 89.06 75 THR A CA 1
ATOM 622 C C . THR A 1 75 ? 4.335 -5.095 -9.388 1.00 89.06 75 THR A C 1
ATOM 624 O O . THR A 1 75 ? 4.417 -5.263 -8.175 1.00 89.06 75 THR A O 1
ATOM 627 N N . VAL A 1 76 ? 4.954 -5.900 -10.252 1.00 89.81 76 VAL A N 1
ATOM 628 C CA . VAL A 1 76 ? 5.841 -7.004 -9.846 1.00 89.81 76 VAL A CA 1
ATOM 629 C C . VAL A 1 76 ? 7.042 -6.472 -9.051 1.00 89.81 76 VAL A C 1
ATOM 631 O O . VAL A 1 76 ? 7.359 -6.984 -7.980 1.00 89.81 76 VAL A O 1
ATOM 634 N N . MET A 1 77 ? 7.636 -5.362 -9.497 1.00 88.12 77 MET A N 1
ATOM 635 C CA . MET A 1 77 ? 8.707 -4.682 -8.763 1.00 88.12 77 MET A CA 1
ATOM 636 C C . MET A 1 77 ? 8.251 -4.122 -7.411 1.00 88.12 77 MET A C 1
ATOM 638 O O . MET A 1 77 ? 9.004 -4.183 -6.444 1.00 88.12 77 MET A O 1
ATOM 642 N N . MET A 1 78 ? 7.019 -3.616 -7.303 1.00 86.88 78 MET A N 1
ATOM 643 C CA . MET A 1 78 ? 6.434 -3.199 -6.022 1.00 86.88 78 MET A CA 1
ATOM 644 C C . MET A 1 78 ? 6.332 -4.375 -5.045 1.00 86.88 78 MET A C 1
ATOM 646 O O . MET A 1 78 ? 6.577 -4.199 -3.858 1.00 86.88 78 MET A O 1
ATOM 650 N N . MET A 1 79 ? 6.034 -5.586 -5.525 1.00 87.06 79 MET A N 1
ATOM 651 C CA . MET A 1 79 ? 5.993 -6.792 -4.685 1.00 87.06 79 MET A CA 1
ATOM 652 C C . MET A 1 79 ? 7.378 -7.267 -4.211 1.00 87.06 79 MET A C 1
ATOM 654 O O . MET A 1 79 ? 7.459 -8.204 -3.420 1.00 87.06 79 MET A O 1
ATOM 658 N N . GLY A 1 80 ? 8.460 -6.613 -4.644 1.00 85.75 80 GLY A N 1
ATOM 659 C CA . GLY A 1 80 ? 9.829 -6.927 -4.237 1.00 85.75 80 GLY A CA 1
ATOM 660 C C . GLY A 1 80 ? 10.591 -7.810 -5.224 1.00 85.75 80 GLY A C 1
ATOM 661 O O . GLY A 1 80 ? 11.720 -8.206 -4.936 1.00 85.75 80 GLY A O 1
ATOM 662 N N . GLU A 1 81 ? 10.012 -8.112 -6.388 1.00 87.12 81 GLU A N 1
ATOM 663 C CA . GLU A 1 81 ? 10.703 -8.846 -7.445 1.00 87.12 81 GLU A CA 1
ATOM 664 C C . GLU A 1 81 ? 11.508 -7.887 -8.329 1.00 87.12 81 GLU A C 1
ATOM 666 O O . GLU A 1 81 ? 10.969 -7.153 -9.164 1.00 87.12 81 GLU A O 1
ATOM 671 N N . PHE A 1 82 ? 12.831 -7.904 -8.159 1.00 82.44 82 PHE A N 1
ATOM 672 C CA . PHE A 1 82 ? 13.748 -7.051 -8.909 1.00 82.44 82 PHE A CA 1
ATOM 673 C C . PHE A 1 82 ? 14.658 -7.877 -9.806 1.00 82.44 82 PHE A C 1
ATOM 675 O O . PHE A 1 82 ? 15.400 -8.733 -9.331 1.00 82.44 82 PHE A O 1
ATOM 682 N N . ASP A 1 83 ? 14.663 -7.550 -11.094 1.00 78.00 83 ASP A N 1
ATOM 683 C CA . ASP A 1 83 ? 15.621 -8.102 -12.046 1.00 78.00 83 ASP A CA 1
ATOM 684 C C . ASP A 1 83 ? 16.682 -7.051 -12.384 1.00 78.00 83 ASP A C 1
ATOM 686 O O . ASP A 1 83 ? 16.582 -6.306 -13.358 1.00 78.00 83 ASP A O 1
ATOM 690 N N . TYR A 1 84 ? 17.670 -6.916 -11.498 1.00 71.06 84 TYR A N 1
ATOM 691 C CA . TYR A 1 84 ? 18.725 -5.910 -11.647 1.00 71.06 84 TYR A CA 1
ATOM 692 C C . TYR A 1 84 ? 19.612 -6.177 -12.876 1.00 71.06 84 TYR A C 1
ATOM 694 O O . TYR A 1 84 ? 20.116 -5.231 -13.484 1.00 71.06 84 TYR A O 1
ATOM 702 N N . GLY A 1 85 ? 19.794 -7.449 -13.248 1.00 67.06 85 GLY A N 1
ATOM 703 C CA . GLY A 1 85 ? 20.601 -7.843 -14.403 1.00 67.06 85 GLY A CA 1
ATOM 704 C C . GLY A 1 85 ? 19.992 -7.337 -15.705 1.00 67.06 85 GLY A C 1
ATOM 705 O O . GLY A 1 85 ? 20.672 -6.678 -16.490 1.00 67.06 85 GLY A O 1
ATOM 706 N N . ASP A 1 86 ? 18.691 -7.536 -15.883 1.00 68.31 86 ASP A N 1
ATOM 707 C CA . ASP A 1 86 ? 17.995 -7.159 -17.114 1.00 68.31 86 ASP A CA 1
ATOM 708 C C . ASP A 1 86 ? 17.820 -5.639 -17.290 1.00 68.31 86 ASP A C 1
ATOM 710 O O . ASP A 1 86 ? 17.779 -5.149 -18.417 1.00 68.31 86 ASP A O 1
ATOM 714 N N . LEU A 1 87 ? 17.755 -4.870 -16.196 1.00 70.25 87 LEU A N 1
ATOM 715 C CA . LEU A 1 87 ? 17.507 -3.417 -16.237 1.00 70.25 87 LEU A CA 1
ATOM 716 C C . LEU A 1 87 ? 18.752 -2.570 -16.516 1.00 70.25 87 LEU A C 1
ATOM 718 O O . LEU A 1 87 ? 18.644 -1.471 -17.064 1.00 70.25 87 LEU A O 1
ATOM 722 N N . PHE A 1 88 ? 19.925 -3.042 -16.088 1.00 70.88 88 PHE A N 1
ATOM 723 C CA . PHE A 1 88 ? 21.158 -2.246 -16.073 1.00 70.88 88 PHE A CA 1
ATOM 724 C C . PHE A 1 88 ? 22.288 -2.832 -16.929 1.00 70.88 88 PHE A C 1
ATOM 726 O O . PHE A 1 88 ? 23.424 -2.365 -16.822 1.00 70.88 88 PHE A O 1
ATOM 733 N N . THR A 1 89 ? 21.992 -3.819 -17.783 1.00 64.56 89 THR A N 1
ATOM 734 C CA . THR A 1 89 ? 22.953 -4.341 -18.769 1.00 64.56 89 THR A CA 1
ATOM 735 C C . THR A 1 89 ? 23.351 -3.255 -19.783 1.00 64.56 89 THR A C 1
ATOM 737 O O . THR A 1 89 ? 22.578 -2.334 -20.057 1.00 64.56 89 THR A O 1
ATOM 740 N N . GLU A 1 90 ? 24.580 -3.347 -20.308 1.00 60.38 90 GLU A N 1
ATOM 741 C CA . GLU A 1 90 ? 25.168 -2.460 -21.327 1.00 60.38 90 GLU A CA 1
ATOM 742 C C . GLU A 1 90 ? 24.166 -2.094 -22.445 1.00 60.38 90 GLU A C 1
ATOM 744 O O . GLU A 1 90 ? 23.373 -2.943 -22.871 1.00 60.38 90 GLU A O 1
ATOM 749 N N . PRO A 1 91 ? 24.169 -0.836 -22.929 1.00 58.84 91 PRO A N 1
ATOM 750 C CA . PRO A 1 91 ? 23.207 -0.372 -23.922 1.00 58.84 91 PRO A CA 1
ATOM 751 C C . PRO A 1 91 ? 23.283 -1.222 -25.198 1.00 58.84 91 PRO A C 1
ATOM 753 O O . PRO A 1 91 ? 24.319 -1.311 -25.852 1.00 58.84 91 PRO A O 1
ATOM 756 N N . LYS A 1 92 ? 22.150 -1.823 -25.583 1.00 58.28 92 LYS A N 1
ATOM 757 C CA . LYS A 1 92 ? 22.017 -2.628 -26.814 1.00 58.28 92 LYS A CA 1
ATOM 758 C C . LYS A 1 92 ? 22.134 -1.783 -28.091 1.00 58.28 92 LYS A C 1
ATOM 760 O O . LYS A 1 92 ? 22.276 -2.346 -29.174 1.00 58.28 92 LYS A O 1
ATOM 765 N N . SER A 1 93 ? 22.071 -0.450 -27.986 1.00 56.53 93 SER A N 1
ATOM 766 C CA . SER A 1 93 ? 22.230 0.471 -29.114 1.00 56.53 93 SER A CA 1
ATOM 767 C C . SER A 1 93 ? 23.188 1.626 -28.777 1.00 56.53 93 SER A C 1
ATOM 769 O O . SER A 1 93 ? 23.086 2.198 -27.692 1.00 56.53 93 SER A O 1
ATOM 771 N N . PRO A 1 94 ? 24.067 2.037 -29.709 1.00 56.88 94 PRO A N 1
ATOM 772 C CA . PRO A 1 94 ? 25.008 3.144 -29.511 1.00 56.88 94 PRO A CA 1
ATOM 773 C C . PRO A 1 94 ? 24.353 4.541 -29.460 1.00 56.88 94 PRO A C 1
ATOM 775 O O . PRO A 1 94 ? 25.054 5.521 -29.229 1.00 56.88 94 PRO A O 1
ATOM 778 N N . ASN A 1 95 ? 23.029 4.651 -29.645 1.00 53.56 95 ASN A N 1
ATOM 779 C CA . ASN A 1 95 ? 22.297 5.924 -29.735 1.00 53.56 95 ASN A CA 1
ATOM 780 C C . ASN A 1 95 ? 21.312 6.159 -28.569 1.00 53.56 95 ASN A C 1
ATOM 782 O O . ASN A 1 95 ? 20.364 6.934 -28.709 1.00 53.56 95 ASN A O 1
ATOM 786 N N . SER A 1 96 ? 21.507 5.510 -27.417 1.00 55.50 96 SER A N 1
ATOM 787 C CA . SER A 1 96 ? 20.626 5.650 -26.249 1.00 55.50 96 SER A CA 1
ATOM 788 C C . SER A 1 96 ? 20.847 6.981 -25.512 1.00 55.50 96 SER A C 1
ATOM 790 O O . SER A 1 96 ? 21.473 7.035 -24.454 1.00 55.50 96 SER A O 1
ATOM 792 N N . ILE A 1 97 ? 20.340 8.084 -26.067 1.00 54.22 97 ILE A N 1
ATOM 793 C CA . ILE A 1 97 ? 20.427 9.430 -25.465 1.00 54.22 97 ILE A CA 1
ATOM 794 C C . ILE A 1 97 ? 19.634 9.505 -24.142 1.00 54.22 97 ILE A C 1
ATOM 796 O O . ILE A 1 97 ? 19.905 10.352 -23.293 1.00 54.22 97 ILE A O 1
ATOM 800 N N . THR A 1 98 ? 18.673 8.602 -23.927 1.00 55.69 98 THR A N 1
ATOM 801 C CA . THR A 1 98 ? 17.764 8.620 -22.767 1.00 55.69 98 THR A CA 1
ATOM 802 C C . THR A 1 98 ? 18.290 7.847 -21.550 1.00 55.69 98 THR A C 1
ATOM 804 O O . THR A 1 98 ? 17.787 8.029 -20.439 1.00 55.69 98 THR A O 1
ATOM 807 N N . ARG A 1 99 ? 19.317 7.000 -21.716 1.00 61.34 99 ARG A N 1
ATOM 808 C CA . ARG A 1 99 ? 19.850 6.157 -20.636 1.00 61.34 99 ARG A CA 1
ATOM 809 C C . ARG A 1 99 ? 21.039 6.835 -19.953 1.00 61.34 99 ARG A C 1
ATOM 811 O O . ARG A 1 99 ? 22.190 6.624 -20.316 1.00 61.34 99 ARG A O 1
ATOM 818 N N . LEU A 1 100 ? 20.763 7.606 -18.902 1.00 67.44 100 LEU A N 1
ATOM 819 C CA . LEU A 1 100 ? 21.777 8.016 -17.923 1.00 67.44 100 LEU A CA 1
ATOM 820 C C . LEU A 1 100 ? 21.916 6.899 -16.864 1.00 67.44 100 LEU A C 1
ATOM 822 O O . LEU A 1 100 ? 21.024 6.747 -16.020 1.00 67.44 100 LEU A O 1
ATOM 826 N N . PRO A 1 101 ? 22.998 6.095 -16.872 1.00 71.38 101 PRO A N 1
ATOM 827 C CA . PRO A 1 101 ? 23.115 4.911 -16.013 1.00 71.38 101 PRO A CA 1
ATOM 828 C C . PRO A 1 101 ? 23.196 5.256 -14.520 1.00 71.38 101 PRO A C 1
ATOM 830 O O . PRO A 1 101 ? 22.751 4.479 -13.683 1.00 71.38 101 PRO A O 1
ATOM 833 N N . ALA A 1 102 ? 23.721 6.431 -14.162 1.00 76.31 102 ALA A N 1
ATOM 834 C CA . ALA A 1 102 ? 23.746 6.890 -12.773 1.00 76.31 102 ALA A CA 1
ATOM 835 C C . ALA A 1 102 ? 22.358 7.356 -12.297 1.00 76.31 102 ALA A C 1
ATOM 837 O O . ALA A 1 102 ? 21.891 6.939 -11.239 1.00 76.31 102 ALA A O 1
ATOM 838 N N . THR A 1 103 ? 21.672 8.177 -13.098 1.00 78.38 103 THR A N 1
ATOM 839 C CA . THR A 1 103 ? 20.356 8.740 -12.753 1.00 78.38 103 THR A CA 1
ATOM 840 C C . THR A 1 103 ? 19.284 7.656 -12.638 1.00 78.38 103 THR A C 1
ATOM 842 O O . THR A 1 103 ? 18.525 7.646 -11.673 1.00 78.38 103 THR A O 1
ATOM 845 N N . SER A 1 104 ? 19.267 6.693 -13.564 1.00 79.56 104 SER A N 1
ATOM 846 C CA . SER A 1 104 ? 18.335 5.554 -13.531 1.00 79.56 104 SER A CA 1
ATOM 847 C C . SER A 1 104 ? 18.502 4.686 -12.280 1.00 79.56 104 SER A C 1
ATOM 849 O O . SER A 1 104 ? 17.506 4.310 -11.667 1.00 79.56 104 SER A O 1
ATOM 851 N N . ARG A 1 105 ? 19.743 4.425 -11.840 1.00 83.00 105 ARG A N 1
ATOM 852 C CA . ARG A 1 105 ? 20.025 3.687 -10.594 1.00 83.00 105 ARG A CA 1
ATOM 853 C C . ARG A 1 105 ? 19.522 4.429 -9.357 1.00 83.00 105 ARG A C 1
ATOM 855 O O . ARG A 1 105 ? 18.935 3.806 -8.478 1.00 83.00 105 ARG A O 1
ATOM 862 N N . ILE A 1 106 ? 19.715 5.749 -9.294 1.00 85.56 106 ILE A N 1
ATOM 863 C CA . ILE A 1 106 ? 19.234 6.574 -8.172 1.00 85.56 106 ILE A CA 1
ATOM 864 C C . ILE A 1 106 ? 17.702 6.573 -8.119 1.00 85.56 106 ILE A C 1
ATOM 866 O O . ILE A 1 106 ? 17.130 6.342 -7.056 1.00 85.56 106 ILE A O 1
ATOM 870 N N . ILE A 1 107 ? 17.035 6.787 -9.258 1.00 84.75 107 ILE A N 1
ATOM 871 C CA . ILE A 1 107 ? 15.566 6.785 -9.348 1.00 84.75 107 ILE A CA 1
ATOM 872 C C . ILE A 1 107 ? 15.003 5.410 -8.976 1.00 84.75 107 ILE A C 1
ATOM 874 O O . ILE A 1 107 ? 14.031 5.330 -8.229 1.00 84.75 107 ILE A O 1
ATOM 878 N N . PHE A 1 108 ? 15.633 4.331 -9.445 1.00 85.00 108 PHE A N 1
ATOM 879 C CA . PHE A 1 108 ? 15.241 2.968 -9.104 1.00 85.00 108 PHE A CA 1
ATOM 880 C C . PHE A 1 108 ? 15.390 2.683 -7.603 1.00 85.00 108 PHE A C 1
ATOM 882 O O . PHE A 1 108 ? 14.458 2.179 -6.985 1.00 85.00 108 PHE A O 1
ATOM 889 N N . LEU A 1 109 ? 16.508 3.063 -6.976 1.00 87.62 109 LEU A N 1
ATOM 890 C CA . LEU A 1 109 ? 16.685 2.903 -5.526 1.00 87.62 109 LEU A CA 1
ATOM 891 C C . LEU A 1 109 ? 15.662 3.713 -4.721 1.00 87.62 109 LEU A C 1
ATOM 893 O O . LEU A 1 109 ? 15.091 3.200 -3.758 1.00 87.62 109 LEU A O 1
ATOM 897 N N . LEU A 1 110 ? 15.404 4.959 -5.126 1.00 88.06 110 LEU A N 1
ATOM 898 C CA . LEU A 1 110 ? 14.393 5.803 -4.494 1.00 88.06 110 LEU A CA 1
ATOM 899 C C . LEU A 1 110 ? 13.000 5.172 -4.612 1.00 88.06 110 LEU A C 1
ATOM 901 O O . LEU A 1 110 ? 12.256 5.147 -3.634 1.00 88.06 110 LEU A O 1
ATOM 905 N N . PHE A 1 111 ? 12.674 4.616 -5.779 1.00 87.62 111 PHE A N 1
ATOM 906 C CA . PHE A 1 111 ? 11.452 3.850 -5.994 1.00 87.62 111 PHE A CA 1
ATOM 907 C C . PHE A 1 111 ? 11.344 2.666 -5.031 1.00 87.62 111 PHE A C 1
ATOM 909 O O . PHE A 1 111 ? 10.325 2.553 -4.363 1.00 87.62 111 PHE A O 1
ATOM 916 N N . VAL A 1 112 ? 12.378 1.825 -4.906 1.00 88.06 112 VAL A N 1
ATOM 917 C CA . VAL A 1 112 ? 12.337 0.642 -4.026 1.00 88.06 112 VAL A CA 1
ATOM 918 C C . VAL A 1 112 ? 12.086 1.036 -2.570 1.00 88.06 112 VAL A C 1
ATOM 920 O O . VAL A 1 112 ? 11.267 0.415 -1.891 1.00 88.06 112 VAL A O 1
ATOM 923 N N . ILE A 1 113 ? 12.748 2.092 -2.090 1.00 90.44 113 ILE A N 1
ATOM 924 C CA . ILE A 1 113 ? 12.568 2.593 -0.721 1.00 90.44 113 ILE A CA 1
ATOM 925 C C . ILE A 1 113 ? 11.149 3.144 -0.531 1.00 90.44 113 ILE A C 1
ATOM 927 O O . ILE A 1 113 ? 10.469 2.765 0.423 1.00 90.44 113 ILE A O 1
ATOM 931 N N . LEU A 1 114 ? 10.681 4.007 -1.439 1.00 86.50 114 LEU A N 1
ATOM 932 C CA . LEU A 1 114 ? 9.343 4.603 -1.362 1.00 86.50 114 LEU A CA 1
ATOM 933 C C . LEU A 1 114 ? 8.242 3.542 -1.456 1.00 86.50 114 LEU A C 1
ATOM 935 O O . LEU A 1 114 ? 7.324 3.549 -0.638 1.00 86.50 114 LEU A O 1
ATOM 939 N N . ALA A 1 115 ? 8.360 2.611 -2.402 1.00 85.56 115 ALA A N 1
ATOM 940 C CA . ALA A 1 115 ? 7.470 1.470 -2.569 1.00 85.56 115 ALA A CA 1
ATOM 941 C C . ALA A 1 115 ? 7.371 0.655 -1.278 1.00 85.56 115 ALA A C 1
ATOM 943 O O . ALA A 1 115 ? 6.273 0.422 -0.781 1.00 85.56 115 ALA A O 1
ATOM 944 N N . SER A 1 116 ? 8.516 0.291 -0.694 1.00 88.25 116 SER A N 1
ATOM 945 C CA . SER A 1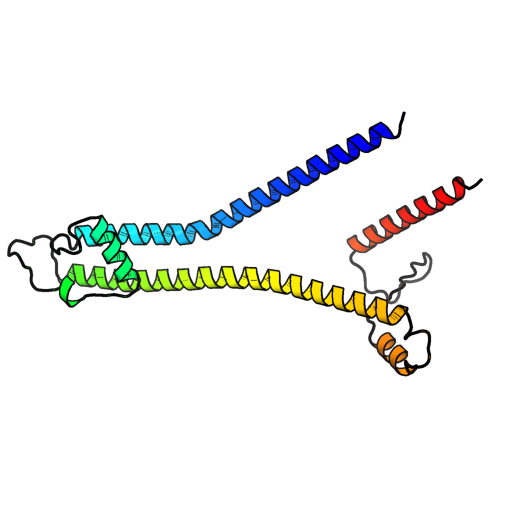 116 ? 8.577 -0.512 0.531 1.00 88.25 116 SER A CA 1
ATOM 946 C C . SER A 1 116 ? 7.918 0.194 1.715 1.00 88.25 116 SER A C 1
ATOM 948 O O . SER A 1 116 ? 7.134 -0.418 2.437 1.00 88.25 116 SER A O 1
ATOM 950 N N . ILE A 1 117 ? 8.190 1.490 1.903 1.00 89.06 117 ILE A N 1
ATOM 951 C CA . ILE A 1 117 ? 7.586 2.283 2.983 1.00 89.06 117 ILE A CA 1
ATOM 952 C C . ILE A 1 117 ? 6.068 2.363 2.797 1.00 89.06 117 ILE A C 1
ATOM 954 O O . ILE A 1 117 ? 5.317 2.108 3.736 1.00 89.06 117 ILE A O 1
ATOM 958 N N . VAL A 1 118 ? 5.601 2.692 1.591 1.00 85.19 118 VAL A N 1
ATOM 959 C CA . VAL A 1 118 ? 4.168 2.846 1.310 1.00 85.19 118 VAL A CA 1
ATOM 960 C C . VAL A 1 118 ? 3.429 1.517 1.437 1.00 85.19 118 VAL A C 1
ATOM 962 O O . VAL A 1 118 ? 2.364 1.481 2.047 1.00 85.19 118 VAL A O 1
ATOM 965 N N . LEU A 1 119 ? 3.990 0.424 0.920 1.00 84.88 119 LEU A N 1
ATOM 966 C CA . LEU A 1 119 ? 3.388 -0.906 1.001 1.00 84.88 119 LEU A CA 1
ATOM 967 C C . LEU A 1 119 ? 3.305 -1.416 2.435 1.00 84.88 119 LEU A C 1
ATOM 969 O O . LEU A 1 119 ? 2.258 -1.919 2.833 1.00 84.88 119 LEU A O 1
ATOM 973 N N . MET A 1 120 ? 4.369 -1.253 3.224 1.00 88.94 120 MET A N 1
ATOM 974 C CA . MET A 1 120 ? 4.348 -1.630 4.638 1.00 88.94 120 MET A CA 1
ATOM 975 C C . MET A 1 120 ? 3.315 -0.809 5.410 1.00 88.94 120 MET A C 1
ATOM 977 O O . MET A 1 120 ? 2.535 -1.366 6.181 1.00 88.94 120 MET A O 1
ATOM 981 N N . ASN A 1 121 ? 3.248 0.499 5.154 1.00 84.00 121 ASN A N 1
ATOM 982 C CA . ASN A 1 121 ? 2.272 1.376 5.795 1.00 84.00 121 ASN A CA 1
ATOM 983 C C . ASN A 1 121 ? 0.831 1.038 5.387 1.00 84.00 121 ASN A C 1
ATOM 985 O O . ASN A 1 121 ? -0.059 1.069 6.233 1.00 84.00 121 ASN A O 1
ATOM 989 N N . LEU A 1 122 ? 0.598 0.677 4.123 1.00 83.44 122 LEU A N 1
ATOM 990 C CA . LEU A 1 122 ? -0.707 0.233 3.636 1.00 83.44 122 LEU A CA 1
ATOM 991 C C . LEU A 1 122 ? -1.105 -1.112 4.257 1.00 83.44 122 LEU A C 1
ATOM 993 O O . LEU A 1 122 ? -2.225 -1.249 4.737 1.00 83.44 122 LEU A O 1
ATOM 997 N N . MET A 1 123 ? -0.194 -2.089 4.280 1.00 86.12 123 MET A N 1
ATOM 998 C CA . MET A 1 123 ? -0.457 -3.420 4.834 1.00 86.12 123 MET A CA 1
ATOM 999 C C . MET A 1 123 ? -0.791 -3.341 6.323 1.00 86.12 123 MET A C 1
ATOM 1001 O O . MET A 1 123 ? -1.769 -3.940 6.764 1.00 86.12 123 MET A O 1
ATOM 1005 N N . VAL A 1 124 ? -0.015 -2.572 7.093 1.00 86.94 124 VAL A N 1
ATOM 1006 C CA . VAL A 1 124 ? -0.291 -2.351 8.517 1.00 86.94 124 VAL A CA 1
ATOM 1007 C C . VAL A 1 124 ? -1.584 -1.559 8.698 1.00 86.94 124 VAL A C 1
ATOM 1009 O O . VAL A 1 124 ? -2.386 -1.926 9.549 1.00 86.94 124 VAL A O 1
ATOM 1012 N N . GLY A 1 125 ? -1.820 -0.519 7.891 1.00 83.44 125 GLY A N 1
ATOM 1013 C CA . GLY A 1 125 ? -3.040 0.289 7.950 1.00 83.44 125 GLY A CA 1
ATOM 1014 C C . GLY A 1 125 ? -4.310 -0.541 7.757 1.00 83.44 125 GLY A C 1
ATOM 1015 O O . GLY A 1 125 ? -5.203 -0.475 8.597 1.00 83.44 125 GLY A O 1
ATOM 1016 N N . LEU A 1 126 ? -4.339 -1.379 6.716 1.00 83.88 126 LEU A N 1
ATOM 1017 C CA . LEU A 1 126 ? -5.462 -2.277 6.419 1.00 83.88 126 LEU A CA 1
ATOM 1018 C C . LEU A 1 126 ? -5.602 -3.403 7.453 1.00 83.88 126 LEU A C 1
ATOM 1020 O O . LEU A 1 126 ? -6.695 -3.687 7.932 1.00 83.88 126 LEU A O 1
ATOM 1024 N N . ALA A 1 127 ? -4.497 -4.037 7.857 1.00 86.12 127 ALA A N 1
ATOM 1025 C CA . ALA A 1 127 ? -4.566 -5.118 8.839 1.00 86.12 127 ALA A CA 1
ATOM 1026 C C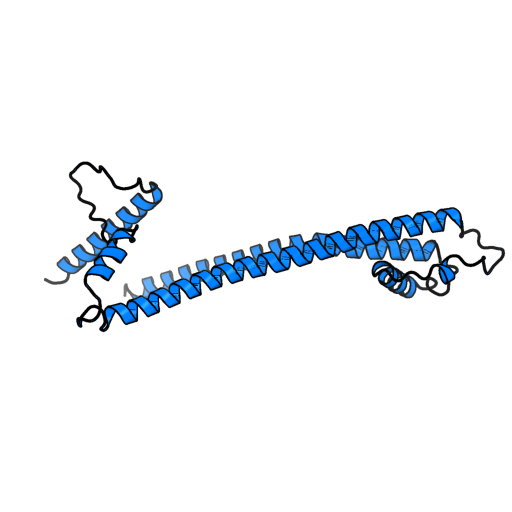 . ALA A 1 127 ? -5.077 -4.618 10.199 1.00 86.12 127 ALA A C 1
ATOM 1028 O O . ALA A 1 127 ? -5.826 -5.307 10.890 1.00 86.12 127 ALA A O 1
ATOM 1029 N N . VAL A 1 128 ? -4.678 -3.408 10.594 1.00 86.69 128 VAL A N 1
ATOM 1030 C CA . VAL A 1 128 ? -5.076 -2.814 11.869 1.00 86.69 128 VAL A CA 1
ATOM 1031 C C . VAL A 1 128 ? -6.545 -2.382 11.852 1.00 86.69 128 VAL A C 1
ATOM 1033 O O . VAL A 1 128 ? -7.224 -2.606 12.855 1.00 86.69 128 VAL A O 1
ATOM 1036 N N . SER A 1 129 ? -7.059 -1.817 10.753 1.00 82.56 129 SER A N 1
ATOM 1037 C CA . SER A 1 129 ? -8.488 -1.481 10.634 1.00 82.56 129 SER A CA 1
ATOM 1038 C C . SER A 1 129 ? -9.370 -2.727 10.709 1.00 82.56 129 SER A C 1
ATOM 1040 O O . SER A 1 129 ? -10.337 -2.754 11.476 1.00 82.56 129 SER A O 1
ATOM 1042 N N . ASP A 1 130 ? -8.986 -3.790 10.000 1.00 84.38 130 ASP A N 1
ATOM 1043 C CA . ASP A 1 130 ? -9.746 -5.041 9.950 1.00 84.38 130 ASP A CA 1
ATOM 1044 C C . ASP A 1 130 ? -9.783 -5.729 11.321 1.00 84.38 130 ASP A C 1
ATOM 1046 O O . ASP A 1 130 ? -10.840 -6.156 11.799 1.00 84.38 130 ASP A O 1
ATOM 1050 N N . ILE A 1 131 ? -8.639 -5.783 12.013 1.00 87.88 131 ILE A N 1
ATOM 1051 C CA . ILE A 1 131 ? -8.556 -6.373 13.354 1.00 87.88 131 ILE A CA 1
ATOM 1052 C C . ILE A 1 131 ? -9.361 -5.552 14.370 1.00 87.88 131 ILE A C 1
ATOM 1054 O O . ILE A 1 131 ? -10.028 -6.139 15.223 1.00 87.88 131 ILE A O 1
ATOM 1058 N N . GLN A 1 132 ? -9.339 -4.218 14.309 1.00 85.31 132 GLN A N 1
ATOM 1059 C CA . GLN A 1 132 ? -10.094 -3.377 15.248 1.00 85.31 132 GLN A CA 1
ATOM 1060 C C . GLN A 1 132 ? -11.614 -3.542 15.102 1.00 85.31 132 GLN A C 1
ATOM 1062 O O . GLN A 1 132 ? -12.328 -3.617 16.111 1.00 85.31 132 GLN A O 1
ATOM 1067 N N . ALA A 1 133 ? -12.113 -3.641 13.866 1.00 83.50 133 ALA A N 1
ATOM 1068 C CA . ALA A 1 133 ? -13.526 -3.900 13.597 1.00 83.50 133 ALA A CA 1
ATOM 1069 C C . ALA A 1 133 ? -13.956 -5.260 14.173 1.00 83.50 133 ALA A C 1
ATOM 1071 O O . ALA A 1 133 ? -14.910 -5.332 14.956 1.00 83.50 133 ALA A O 1
ATOM 1072 N N . LEU A 1 134 ? -13.176 -6.311 13.892 1.00 89.25 134 LEU A N 1
ATOM 1073 C CA . LEU A 1 134 ? -13.405 -7.659 14.421 1.00 89.25 134 LEU A CA 1
ATOM 1074 C C . LEU A 1 134 ? -13.345 -7.712 15.952 1.00 89.25 134 LEU A C 1
ATOM 1076 O O . LEU A 1 134 ? -14.148 -8.398 16.587 1.00 89.25 134 LEU A O 1
ATOM 1080 N N . GLN A 1 135 ? -12.416 -6.983 16.575 1.00 91.69 135 GLN A N 1
ATOM 1081 C CA . GLN A 1 135 ? -12.309 -6.923 18.033 1.00 91.69 135 GLN A CA 1
ATOM 1082 C C . GLN A 1 135 ? -13.531 -6.264 18.674 1.00 91.69 135 GLN A C 1
ATOM 1084 O O . GLN A 1 135 ? -14.012 -6.744 19.702 1.00 91.69 135 GLN A O 1
ATOM 1089 N N . THR A 1 136 ? -14.050 -5.194 18.073 1.00 89.81 136 THR A N 1
ATOM 1090 C CA . THR A 1 136 ? -15.229 -4.486 18.591 1.00 89.81 136 THR A CA 1
ATOM 1091 C C . THR A 1 136 ? -16.472 -5.369 18.511 1.00 89.81 136 THR A C 1
ATOM 1093 O O . THR A 1 136 ? -17.192 -5.522 19.502 1.00 89.81 136 THR A O 1
ATOM 1096 N N . GLU A 1 137 ? -16.684 -6.024 17.368 1.00 90.69 137 GLU A N 1
ATOM 1097 C CA . GLU A 1 137 ? -17.781 -6.976 17.183 1.00 90.69 137 GLU A CA 1
ATOM 1098 C C . GLU A 1 137 ? -17.659 -8.167 18.144 1.00 90.69 137 GLU A C 1
ATOM 1100 O O . GLU A 1 137 ? -18.608 -8.507 18.860 1.00 90.69 137 GLU A O 1
ATOM 1105 N N . GLY A 1 138 ? -16.460 -8.744 18.255 1.00 92.81 138 GLY A N 1
ATOM 1106 C CA . GLY A 1 138 ? -16.168 -9.824 19.191 1.00 92.81 138 GLY A CA 1
ATOM 1107 C C . GLY A 1 138 ? -16.412 -9.425 20.648 1.00 92.81 138 GLY A C 1
ATOM 1108 O O . GLY A 1 138 ? -16.907 -10.234 21.438 1.00 92.81 138 GLY A O 1
ATOM 1109 N N . HIS A 1 139 ? -16.134 -8.172 21.022 1.00 94.00 139 HIS A N 1
ATOM 1110 C CA . HIS A 1 139 ? -16.363 -7.696 22.382 1.00 94.00 139 HIS A CA 1
ATOM 1111 C C . HIS A 1 139 ? -17.858 -7.592 22.715 1.00 94.00 139 HIS A C 1
ATOM 1113 O O . HIS A 1 139 ? -18.264 -8.017 23.804 1.00 94.00 139 HIS A O 1
ATOM 1119 N N . ILE A 1 140 ? -18.673 -7.088 21.783 1.00 93.25 140 ILE A N 1
ATOM 1120 C CA . ILE A 1 140 ? -20.136 -7.042 21.921 1.00 93.25 140 ILE A CA 1
ATOM 1121 C C . ILE A 1 140 ? -20.695 -8.463 21.986 1.00 93.25 140 ILE A C 1
ATOM 1123 O O . ILE A 1 140 ? -21.473 -8.783 22.887 1.00 93.25 140 ILE A O 1
ATOM 1127 N N . HIS A 1 141 ? -20.247 -9.346 21.092 1.00 93.88 141 HIS A N 1
ATOM 1128 C CA . HIS A 1 141 ? -20.683 -10.738 21.084 1.00 93.88 141 HIS A CA 1
ATOM 1129 C C . HIS A 1 141 ? -20.345 -11.443 22.404 1.00 93.88 141 HIS A C 1
ATOM 1131 O O . HIS A 1 141 ? -21.164 -12.180 22.954 1.00 93.88 141 HIS A O 1
ATOM 1137 N N . ARG A 1 142 ? -19.171 -11.155 22.979 1.00 93.81 142 ARG A N 1
ATOM 1138 C CA . ARG A 1 142 ? -18.776 -11.667 24.295 1.00 93.81 142 ARG A CA 1
ATOM 1139 C C . ARG A 1 142 ? -19.714 -11.194 25.405 1.00 93.81 142 ARG A C 1
ATOM 1141 O O . ARG A 1 142 ? -20.081 -12.000 26.255 1.00 93.81 142 ARG A O 1
ATOM 1148 N N . LEU A 1 143 ? -20.107 -9.920 25.402 1.00 94.25 143 LEU A N 1
ATOM 1149 C CA . LEU A 1 143 ? -21.050 -9.372 26.385 1.00 94.25 143 LEU A CA 1
ATOM 1150 C C . LEU A 1 143 ? -22.437 -10.011 26.251 1.00 94.25 143 LEU A C 1
ATOM 1152 O O . LEU A 1 143 ? -23.026 -10.397 27.258 1.00 94.25 143 LEU A O 1
ATOM 1156 N N . LEU A 1 144 ? -22.922 -10.202 25.022 1.00 95.00 144 LEU A N 1
ATOM 1157 C CA . LEU A 1 144 ? -24.185 -10.897 24.764 1.00 95.00 144 LEU A CA 1
ATOM 1158 C C . LEU A 1 144 ? -24.150 -12.340 25.272 1.00 95.00 144 LEU A C 1
ATOM 1160 O O . LEU A 1 144 ? -25.065 -12.765 25.969 1.00 95.00 144 LEU A O 1
ATOM 1164 N N . LYS A 1 145 ? -23.067 -13.077 24.998 1.00 94.62 145 LYS A N 1
ATOM 1165 C CA . LYS A 1 145 ? -22.884 -14.445 25.506 1.00 94.62 145 LYS A CA 1
ATOM 1166 C C . LYS A 1 145 ? -22.838 -14.495 27.033 1.00 94.62 145 LYS A C 1
ATOM 1168 O O . LYS A 1 145 ? -23.389 -15.419 27.624 1.00 94.62 145 LYS A O 1
ATOM 1173 N N . GLN A 1 146 ? -22.210 -13.512 27.679 1.00 94.50 146 GLN A N 1
ATOM 1174 C CA . GLN A 1 146 ? -22.211 -13.406 29.140 1.00 94.50 146 GLN A CA 1
ATOM 1175 C C . GLN A 1 146 ? -23.614 -13.134 29.695 1.00 94.50 146 GLN A C 1
ATOM 1177 O O . GLN A 1 146 ? -24.001 -13.764 30.676 1.00 94.50 146 GLN A O 1
ATOM 1182 N N . ALA A 1 147 ? -24.381 -12.239 29.070 1.00 93.88 147 ALA A N 1
ATOM 1183 C CA . ALA A 1 147 ? -25.752 -11.941 29.479 1.00 93.88 147 ALA A CA 1
ATOM 1184 C C . ALA A 1 147 ? -26.681 -13.152 29.301 1.00 93.88 147 ALA A C 1
ATOM 1186 O O . ALA A 1 147 ? -27.422 -13.487 30.220 1.00 93.88 147 ALA A O 1
ATOM 1187 N N . ASP A 1 148 ? -26.582 -13.850 28.167 1.00 94.50 148 ASP A N 1
ATOM 1188 C CA . ASP A 1 148 ? -27.354 -15.065 27.883 1.00 94.50 148 ASP A CA 1
ATOM 1189 C C . ASP A 1 148 ? -27.027 -16.188 28.883 1.00 94.50 148 ASP A C 1
ATOM 1191 O O . ASP A 1 148 ? -27.914 -16.845 29.424 1.00 94.50 148 ASP A O 1
ATOM 1195 N N . PHE A 1 149 ? -25.748 -16.350 29.236 1.00 93.25 149 PHE A N 1
ATOM 1196 C CA . PHE A 1 149 ? -25.340 -17.287 30.281 1.00 93.25 149 PHE A CA 1
ATOM 1197 C C . PHE A 1 149 ? -25.917 -16.926 31.661 1.00 93.25 149 PHE A C 1
ATOM 1199 O O . PHE A 1 149 ? -26.350 -17.810 32.402 1.00 93.25 149 PHE A O 1
ATOM 1206 N N . ILE A 1 150 ? -25.947 -15.636 32.014 1.00 90.00 150 ILE A N 1
ATOM 1207 C CA . ILE A 1 150 ? -26.546 -15.165 33.271 1.00 90.00 150 ILE A CA 1
ATOM 1208 C C . ILE A 1 150 ? -28.061 -15.399 33.278 1.00 90.00 150 ILE A C 1
ATOM 1210 O O . ILE A 1 150 ? -28.577 -15.869 34.289 1.00 90.00 150 ILE A O 1
ATOM 1214 N N . ASP A 1 151 ? -28.761 -15.141 32.172 1.00 88.25 151 ASP A N 1
ATOM 1215 C CA . ASP A 1 151 ? -30.202 -15.399 32.040 1.00 88.25 151 ASP A CA 1
ATOM 1216 C C . ASP A 1 151 ? -30.522 -16.896 32.199 1.00 88.25 151 ASP A C 1
ATOM 1218 O O . ASP A 1 151 ? -31.429 -17.283 32.941 1.00 88.25 151 ASP A O 1
ATOM 1222 N N . GLN A 1 152 ? -29.718 -17.770 31.588 1.00 87.31 152 GLN A N 1
ATOM 1223 C CA . GLN A 1 152 ? -29.844 -19.217 31.771 1.00 87.31 152 GLN A CA 1
ATOM 1224 C C . GLN A 1 152 ? -29.591 -19.639 33.226 1.00 87.31 152 GLN A C 1
ATOM 1226 O O . GLN A 1 152 ? -30.355 -20.437 33.778 1.00 87.31 152 GLN A O 1
ATOM 1231 N N . LEU A 1 153 ? -28.566 -19.081 33.878 1.00 83.56 153 LEU A N 1
ATOM 1232 C CA . LEU A 1 153 ? -28.307 -19.313 35.301 1.00 83.56 153 LEU A CA 1
ATOM 1233 C C . LEU A 1 153 ? -29.453 -18.819 36.189 1.00 83.56 153 LEU A C 1
ATOM 1235 O O . LEU A 1 153 ? -29.811 -19.498 37.152 1.00 83.56 153 LEU A O 1
ATOM 1239 N N . GLU A 1 154 ? -30.042 -17.664 35.885 1.00 79.38 154 GLU A N 1
ATOM 1240 C CA . GLU A 1 154 ? -31.171 -17.110 36.630 1.00 79.38 154 GLU A CA 1
ATOM 1241 C C . GLU A 1 154 ? -32.405 -18.011 36.512 1.00 79.38 154 GLU A C 1
ATOM 1243 O O . GLU A 1 154 ? -33.011 -18.363 37.529 1.00 79.38 154 GLU A O 1
ATOM 1248 N N . LYS A 1 155 ? -32.715 -18.484 35.300 1.00 78.00 155 LYS A N 1
ATOM 1249 C CA . LYS A 1 155 ? -33.793 -19.453 35.045 1.00 78.00 155 LYS A CA 1
ATOM 1250 C C . LYS A 1 155 ? -33.584 -20.769 35.801 1.00 78.00 155 LYS A C 1
ATOM 1252 O O . LYS A 1 155 ? -34.523 -21.275 36.419 1.00 78.00 155 LYS A O 1
ATOM 1257 N N . MET A 1 156 ? -32.362 -21.311 35.813 1.00 73.69 156 MET A N 1
ATOM 1258 C CA . MET A 1 156 ? -32.046 -22.532 36.57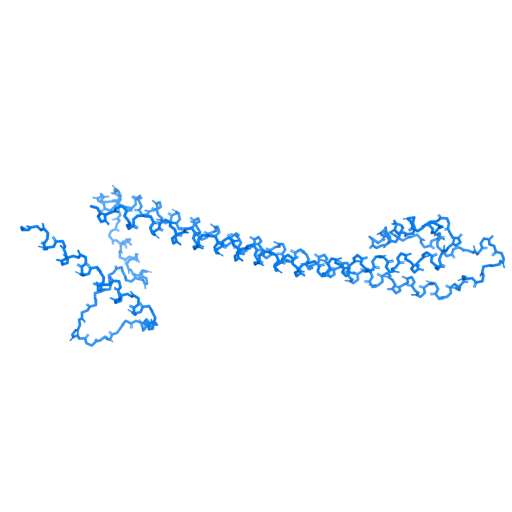1 1.00 73.69 156 MET A CA 1
ATOM 1259 C C . MET A 1 156 ? -32.113 -22.311 38.091 1.00 73.69 156 MET A C 1
ATOM 1261 O O . MET A 1 156 ? -32.663 -23.145 38.817 1.00 73.69 156 MET A O 1
ATOM 1265 N N . SER A 1 157 ? -31.599 -21.178 38.577 1.00 66.75 157 SER A N 1
ATOM 1266 C CA . SER A 1 157 ? -31.601 -20.804 39.997 1.00 66.75 157 SER A CA 1
ATOM 1267 C C . SER A 1 157 ? -33.024 -20.644 40.546 1.00 66.75 157 SER A C 1
ATOM 1269 O O . SER A 1 157 ? -33.342 -21.177 41.616 1.00 66.75 157 SER A O 1
ATOM 1271 N N . ASN A 1 158 ? -33.913 -20.000 39.780 1.00 61.91 158 ASN A N 1
ATOM 1272 C CA . ASN A 1 158 ? -35.304 -19.764 40.171 1.00 61.91 158 ASN A CA 1
ATOM 1273 C C . ASN A 1 158 ? -36.165 -21.038 40.212 1.00 61.91 158 ASN A C 1
ATOM 1275 O O . ASN A 1 158 ? -37.110 -21.099 40.998 1.00 61.91 158 ASN A O 1
ATOM 1279 N N . HIS A 1 159 ? -35.878 -22.065 39.403 1.00 56.81 159 HIS A N 1
ATOM 1280 C CA . HIS A 1 159 ? -36.836 -23.164 39.217 1.00 56.81 159 HIS A CA 1
ATOM 1281 C C . HIS A 1 159 ? -36.744 -24.311 40.243 1.00 56.81 159 HIS A C 1
ATOM 1283 O O . HIS A 1 159 ? -37.706 -25.070 40.394 1.00 56.81 159 HIS A O 1
ATOM 1289 N N . ARG A 1 160 ? -35.638 -24.494 40.982 1.00 49.28 160 ARG A N 1
ATOM 1290 C CA . ARG A 1 160 ? -35.581 -25.597 41.976 1.00 49.28 160 ARG A CA 1
ATOM 1291 C C . ARG A 1 160 ? -34.489 -25.498 43.040 1.00 49.28 160 ARG A C 1
ATOM 1293 O O . ARG A 1 160 ? -34.707 -25.938 44.166 1.00 49.28 160 ARG A O 1
ATOM 1300 N N . ILE A 1 161 ? -33.349 -24.887 42.727 1.00 51.66 161 ILE A N 1
ATOM 1301 C CA . ILE A 1 161 ? -32.167 -24.851 43.611 1.00 51.66 161 ILE A CA 1
ATOM 1302 C C . ILE A 1 161 ? -32.359 -23.942 44.837 1.00 51.66 161 ILE A C 1
ATOM 1304 O O . ILE A 1 161 ? -31.840 -24.252 45.908 1.00 51.66 161 ILE A O 1
ATOM 1308 N N . LEU A 1 162 ? -33.170 -22.883 44.730 1.00 51.03 162 LEU A N 1
ATOM 1309 C CA . LEU A 1 162 ? -33.541 -22.044 45.879 1.00 51.03 162 LEU A CA 1
ATOM 1310 C C . LEU A 1 162 ? -34.625 -22.652 46.787 1.00 51.03 162 LEU A C 1
ATOM 1312 O O . LEU A 1 162 ? -34.817 -22.171 47.902 1.00 51.03 162 LEU A O 1
ATOM 1316 N N . ARG A 1 163 ? -35.359 -23.670 46.318 1.00 50.31 163 ARG A N 1
ATOM 1317 C CA . ARG A 1 163 ? -36.526 -24.223 47.027 1.00 50.31 163 ARG A CA 1
ATOM 1318 C C . ARG A 1 163 ? -36.249 -25.562 47.715 1.00 50.31 163 ARG A C 1
ATOM 1320 O O . ARG A 1 163 ? -36.949 -25.888 48.668 1.00 50.31 163 ARG A O 1
ATOM 1327 N N . SER A 1 164 ? -35.238 -26.325 47.295 1.00 51.28 164 SER A N 1
ATOM 1328 C CA . SER A 1 164 ? -34.875 -27.593 47.943 1.00 51.28 164 SER A CA 1
ATOM 1329 C C . SER A 1 164 ? -33.429 -27.578 48.429 1.00 51.28 164 SER A C 1
ATOM 1331 O O . SER A 1 164 ? -32.525 -27.742 47.619 1.00 51.28 164 SER A O 1
ATOM 1333 N N . SER A 1 165 ? -33.244 -27.363 49.734 1.00 50.31 165 SER A N 1
ATOM 1334 C CA . SER A 1 165 ? -32.211 -27.841 50.684 1.00 50.31 165 SER A CA 1
ATOM 1335 C C . SER A 1 165 ? -30.761 -28.185 50.263 1.00 50.31 165 SER A C 1
ATOM 1337 O O . SER A 1 165 ? -30.014 -28.674 51.103 1.00 50.31 165 SER A O 1
ATOM 1339 N N . CYS A 1 166 ? -30.309 -27.942 49.033 1.00 54.25 166 CYS A N 1
ATOM 1340 C CA . CYS A 1 166 ? -28.987 -28.330 48.528 1.00 54.25 166 CYS A CA 1
ATOM 1341 C C . CYS A 1 166 ? -28.028 -27.134 48.400 1.00 54.25 166 CYS A C 1
ATOM 1343 O O . CYS A 1 166 ? -26.817 -27.311 48.312 1.00 54.25 166 CYS A O 1
ATOM 1345 N N . CYS A 1 167 ? -28.537 -25.900 48.464 1.00 51.41 167 CYS A N 1
ATOM 1346 C CA . CYS A 1 167 ? -27.691 -24.718 48.558 1.00 51.41 167 CYS A CA 1
ATOM 1347 C C . CYS A 1 167 ? -27.417 -24.415 50.044 1.00 51.41 167 CYS A C 1
ATOM 1349 O O . CYS A 1 167 ? -28.343 -24.019 50.759 1.00 51.41 167 CYS A O 1
ATOM 1351 N N . PRO A 1 168 ? -26.183 -24.592 50.557 1.00 56.44 168 PRO A N 1
ATOM 1352 C CA . PRO A 1 168 ? -25.894 -24.295 51.951 1.00 56.44 168 PRO A CA 1
ATOM 1353 C C . PRO A 1 168 ? -26.102 -22.796 52.184 1.00 56.44 168 PRO A C 1
ATOM 1355 O O . PRO A 1 168 ? -25.692 -21.967 51.369 1.00 56.44 168 PRO A O 1
ATOM 1358 N N . GLN A 1 169 ? -26.700 -22.433 53.323 1.00 54.88 169 GLN A N 1
ATOM 1359 C CA . GLN A 1 169 ? -26.976 -21.043 53.726 1.00 54.88 169 GLN A CA 1
ATOM 1360 C C . GLN A 1 169 ? -25.751 -20.110 53.618 1.00 54.88 169 GLN A C 1
ATOM 1362 O O . GLN A 1 169 ? -25.887 -18.888 53.563 1.00 54.88 169 GLN A O 1
ATOM 1367 N N . GLN A 1 170 ? -24.543 -20.673 53.575 1.00 58.53 170 GLN A N 1
ATOM 1368 C CA . GLN A 1 170 ? -23.292 -19.947 53.397 1.00 58.53 170 GLN A CA 1
ATOM 1369 C C . GLN A 1 170 ? -23.116 -19.357 51.990 1.00 58.53 170 GLN A C 1
ATOM 1371 O O . GLN A 1 170 ? -22.601 -18.247 51.875 1.00 58.53 170 GLN A O 1
ATOM 1376 N N . LEU A 1 171 ? -23.598 -20.023 50.932 1.00 59.34 171 LEU A N 1
ATOM 1377 C CA . LEU A 1 171 ? -23.477 -19.522 49.557 1.00 59.34 171 LEU A CA 1
ATOM 1378 C C . LEU A 1 171 ? -24.290 -18.235 49.368 1.00 59.34 171 LEU A C 1
ATOM 1380 O O . LEU A 1 171 ? -23.796 -17.260 48.807 1.00 59.34 171 LEU A O 1
ATOM 1384 N N . PHE A 1 172 ? -25.501 -18.195 49.934 1.00 57.16 172 PHE A N 1
ATOM 1385 C CA . PHE A 1 172 ? -26.340 -16.996 49.958 1.00 57.16 172 PHE A CA 1
ATOM 1386 C C . PHE A 1 172 ? -25.677 -15.850 50.724 1.00 57.16 172 PHE A C 1
ATOM 1388 O O . PHE A 1 172 ? -25.689 -14.715 50.255 1.00 57.16 172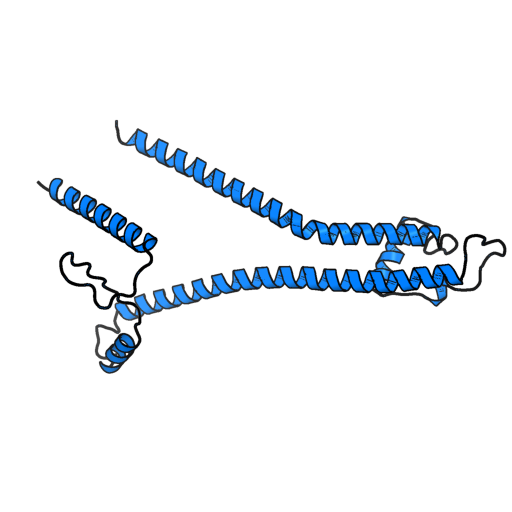 PHE A O 1
ATOM 1395 N N . ARG A 1 173 ? -25.037 -16.135 51.869 1.00 55.84 173 ARG A N 1
ATOM 1396 C CA . ARG A 1 173 ? -24.287 -15.118 52.625 1.00 55.84 173 ARG A CA 1
ATOM 1397 C C . ARG A 1 173 ? -23.103 -14.573 51.827 1.00 55.84 173 ARG A C 1
ATOM 1399 O O . ARG A 1 173 ? -22.872 -13.371 51.866 1.00 55.84 173 ARG A O 1
ATOM 1406 N N . ILE A 1 174 ? -22.379 -15.415 51.088 1.00 60.22 174 ILE A N 1
ATOM 1407 C CA . ILE A 1 174 ? -21.216 -15.005 50.283 1.00 60.22 174 ILE A CA 1
ATOM 1408 C C . ILE A 1 174 ? -21.646 -14.209 49.044 1.00 60.22 174 ILE A C 1
ATOM 1410 O O . ILE A 1 174 ? -21.077 -13.152 48.778 1.00 60.22 174 ILE A O 1
ATOM 1414 N N . LEU A 1 175 ? -22.677 -14.661 48.326 1.00 60.34 175 LEU A N 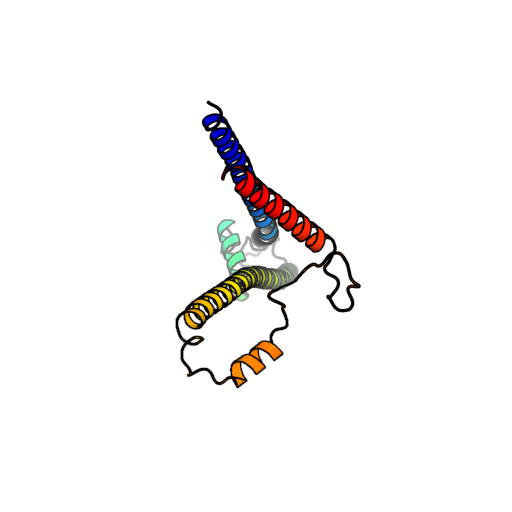1
ATOM 1415 C CA . LEU A 1 175 ? -23.240 -13.947 47.175 1.00 60.34 175 LEU A CA 1
ATOM 1416 C C . LEU A 1 175 ? -23.822 -12.591 47.584 1.00 60.34 175 LEU A C 1
ATOM 1418 O O . LEU A 1 175 ? -23.592 -11.598 46.900 1.00 60.34 175 LEU A O 1
ATOM 1422 N N . ASN A 1 176 ? -24.499 -12.515 48.733 1.00 57.97 176 ASN A N 1
ATOM 1423 C CA . ASN A 1 176 ? -25.019 -11.251 49.254 1.00 57.97 176 ASN A CA 1
ATOM 1424 C C . ASN A 1 176 ? -23.897 -10.311 49.734 1.00 57.97 176 ASN A C 1
ATOM 1426 O O . ASN A 1 176 ? -24.027 -9.099 49.630 1.00 57.97 176 ASN A O 1
ATOM 1430 N N . LYS A 1 177 ? -22.763 -10.860 50.195 1.00 55.09 177 LYS A N 1
ATOM 1431 C CA . LYS A 1 177 ? -21.564 -10.090 50.576 1.00 55.09 177 LYS A CA 1
ATOM 1432 C C . LYS A 1 177 ? -20.743 -9.613 49.367 1.00 55.09 177 LYS A C 1
ATOM 1434 O O . LYS A 1 177 ? -19.955 -8.683 49.498 1.00 55.09 177 LYS A O 1
ATOM 1439 N N . ARG A 1 178 ? -20.907 -10.249 48.200 1.00 53.59 178 ARG A N 1
ATOM 1440 C CA . ARG A 1 178 ? -20.236 -9.914 46.927 1.00 53.59 178 ARG A CA 1
ATOM 1441 C C . ARG A 1 178 ? -21.126 -9.135 45.947 1.00 53.59 178 ARG A C 1
ATOM 1443 O O . ARG A 1 178 ? -20.619 -8.651 44.939 1.00 53.59 178 ARG A O 1
ATOM 1450 N N . ARG A 1 179 ? -22.428 -8.993 46.216 1.00 51.78 179 ARG A N 1
ATOM 1451 C CA . ARG A 1 179 ? -23.346 -8.182 45.403 1.00 51.78 179 ARG A CA 1
ATOM 1452 C C . ARG A 1 179 ? -23.139 -6.696 45.697 1.00 51.78 179 ARG A C 1
ATOM 1454 O O . ARG A 1 179 ? -23.565 -6.195 46.728 1.00 51.78 179 ARG A O 1
ATOM 1461 N N . SER A 1 180 ? -22.516 -5.994 44.754 1.00 47.50 180 SER A N 1
ATOM 1462 C CA . SER A 1 180 ? -22.291 -4.541 44.812 1.00 47.50 180 SER A CA 1
ATOM 1463 C C . SER A 1 180 ? -23.480 -3.705 44.306 1.00 47.50 180 SER A C 1
ATOM 1465 O O . SER A 1 180 ? -23.394 -2.480 44.303 1.00 47.50 180 SER A O 1
ATOM 1467 N N . ILE A 1 181 ? -24.570 -4.336 43.851 1.00 46.75 181 ILE A N 1
ATOM 1468 C CA . ILE A 1 181 ? -25.718 -3.646 43.245 1.00 46.75 181 ILE A CA 1
ATOM 1469 C C . ILE A 1 181 ? -26.984 -3.987 44.049 1.00 46.75 181 ILE A C 1
ATOM 1471 O O . ILE A 1 181 ? -27.371 -5.161 44.095 1.00 46.75 181 ILE A O 1
ATOM 1475 N N . PRO A 1 182 ? -27.631 -3.005 44.705 1.00 49.62 182 PRO A N 1
ATOM 1476 C CA . PRO A 1 182 ? -28.878 -3.231 45.424 1.00 49.62 182 PRO A CA 1
ATOM 1477 C C . PRO A 1 182 ? -30.039 -3.438 44.436 1.00 49.62 182 PRO A C 1
ATOM 1479 O O . PRO A 1 182 ? -30.321 -2.586 43.604 1.00 49.62 182 PRO A O 1
ATOM 1482 N N . ILE A 1 183 ? -30.738 -4.572 44.557 1.00 56.22 183 ILE A N 1
ATOM 1483 C CA . ILE A 1 183 ? -31.887 -4.964 43.705 1.00 56.22 183 ILE A CA 1
ATOM 1484 C C . ILE A 1 183 ? -33.181 -4.224 44.101 1.00 56.22 183 ILE A C 1
ATOM 1486 O O . ILE A 1 183 ? -34.169 -4.229 43.373 1.00 56.22 183 ILE A O 1
ATOM 1490 N N . ARG A 1 184 ? -33.177 -3.541 45.251 1.00 46.56 184 ARG A N 1
ATOM 1491 C CA . ARG A 1 184 ? -34.251 -2.650 45.700 1.00 46.56 184 ARG A CA 1
ATOM 1492 C C . ARG A 1 184 ? -33.661 -1.314 46.130 1.00 46.56 184 ARG A C 1
ATOM 1494 O O . ARG A 1 184 ? -32.959 -1.252 47.136 1.00 46.56 184 ARG A O 1
ATOM 1501 N N . ILE A 1 185 ? -33.988 -0.258 45.391 1.00 55.41 185 ILE A N 1
ATOM 1502 C CA . ILE A 1 185 ? -33.781 1.128 45.812 1.00 55.41 185 ILE A CA 1
ATOM 1503 C C . ILE A 1 185 ? -35.142 1.644 46.275 1.00 55.41 185 ILE A C 1
ATOM 1505 O O . ILE A 1 185 ? -36.012 1.950 45.463 1.00 55.41 185 ILE A O 1
ATOM 1509 N N . THR A 1 186 ? -35.353 1.684 47.589 1.00 55.22 186 THR A N 1
ATOM 1510 C CA . THR A 1 186 ? -36.571 2.255 48.174 1.00 55.22 186 THR A CA 1
ATOM 1511 C C . THR A 1 186 ? -36.357 3.755 48.339 1.00 55.22 186 THR A C 1
ATOM 1513 O O . THR A 1 186 ? -35.660 4.189 49.253 1.00 55.22 186 THR A O 1
ATOM 1516 N N . ILE A 1 187 ? -36.918 4.552 47.431 1.00 54.12 187 ILE A N 1
ATOM 1517 C CA . ILE A 1 187 ? -36.862 6.015 47.501 1.00 54.12 187 ILE A CA 1
ATOM 1518 C C . ILE A 1 187 ? -37.953 6.466 48.476 1.00 54.12 187 ILE A C 1
ATOM 1520 O O . ILE A 1 187 ? -39.135 6.442 48.142 1.00 54.12 187 ILE A O 1
ATOM 1524 N N . GLN A 1 188 ? -37.569 6.822 49.704 1.00 54.50 188 GLN A N 1
ATOM 1525 C CA . GLN A 1 188 ? -38.492 7.338 50.718 1.00 54.50 188 GLN A CA 1
ATOM 1526 C C . GLN A 1 188 ? -38.320 8.866 50.829 1.00 54.50 188 GLN A C 1
ATOM 1528 O O . GLN A 1 188 ? -37.200 9.325 51.053 1.00 54.50 188 GLN A O 1
ATOM 1533 N N . PRO A 1 189 ? -39.389 9.672 50.689 1.00 53.69 189 PRO A N 1
ATOM 1534 C CA . PRO A 1 189 ? -39.280 11.118 50.468 1.00 53.69 189 PRO A CA 1
ATOM 1535 C C . PRO A 1 189 ? -38.904 11.953 51.706 1.00 53.69 189 PRO A C 1
ATOM 1537 O O . PRO A 1 189 ? -38.937 13.175 51.628 1.00 53.69 189 PRO A O 1
ATOM 1540 N N . SER A 1 190 ? -38.566 11.346 52.853 1.00 51.22 190 SER A N 1
ATOM 1541 C CA . SER A 1 190 ? -38.562 12.082 54.128 1.00 51.22 190 SER A CA 1
ATOM 1542 C C . SER A 1 190 ? -37.375 11.865 55.071 1.00 51.22 190 SER A C 1
ATOM 1544 O O . SER A 1 190 ? -37.430 12.419 56.163 1.00 51.22 190 SER A O 1
ATOM 1546 N N . ASN A 1 191 ? -36.295 11.142 54.742 1.00 43.66 191 ASN A N 1
ATOM 1547 C CA . ASN A 1 191 ? -35.123 11.204 55.632 1.00 43.66 191 ASN A CA 1
ATOM 1548 C C . ASN A 1 191 ? -33.752 11.019 54.972 1.00 43.66 191 ASN A C 1
ATOM 1550 O O . ASN A 1 191 ? -33.568 10.276 54.014 1.00 43.66 191 ASN A O 1
ATOM 1554 N N . ASN A 1 192 ? -32.811 11.768 55.549 1.00 46.69 192 ASN A N 1
ATOM 1555 C CA . ASN A 1 192 ? -31.440 12.076 55.149 1.00 46.69 192 ASN A CA 1
ATOM 1556 C C . ASN A 1 192 ? -30.696 10.930 54.428 1.00 46.69 192 ASN A C 1
ATOM 1558 O O . ASN A 1 192 ? -30.324 9.928 55.041 1.00 46.69 192 ASN A O 1
ATOM 1562 N N . ILE A 1 193 ? -30.437 11.116 53.129 1.00 52.97 193 ILE A N 1
ATOM 1563 C CA . ILE A 1 193 ? -29.708 10.194 52.245 1.00 52.97 193 ILE A CA 1
ATOM 1564 C C . ILE A 1 193 ? -28.218 10.193 52.633 1.00 52.97 193 ILE A C 1
ATOM 1566 O O . ILE A 1 193 ? -27.378 10.811 51.981 1.00 52.97 193 ILE A O 1
ATOM 1570 N N . ARG A 1 194 ? -27.860 9.500 53.717 1.00 44.12 194 ARG A N 1
ATOM 1571 C CA . ARG A 1 194 ? -26.465 9.169 54.039 1.00 44.12 194 ARG A CA 1
ATOM 1572 C C . ARG A 1 194 ? -26.180 7.749 53.563 1.00 44.12 194 ARG A C 1
ATOM 1574 O O . ARG A 1 194 ? -26.447 6.795 54.282 1.00 44.12 194 ARG A O 1
ATOM 1581 N N . GLY A 1 195 ? -25.646 7.617 52.347 1.00 48.94 195 GLY A N 1
ATOM 1582 C CA . GLY A 1 195 ? -25.013 6.365 51.904 1.00 48.94 195 GLY A CA 1
ATOM 1583 C C . GLY A 1 195 ? -25.316 5.881 50.485 1.00 48.94 195 GLY A C 1
ATOM 1584 O O . GLY A 1 195 ? -24.712 4.901 50.064 1.00 48.94 195 GLY A O 1
ATOM 1585 N N . VAL A 1 196 ? -26.195 6.535 49.721 1.00 50.41 196 VAL A N 1
ATOM 1586 C CA . VAL A 1 196 ? -26.397 6.178 48.305 1.00 50.41 196 VAL A CA 1
ATOM 1587 C C . VAL A 1 196 ? -25.351 6.913 47.471 1.00 50.41 196 VAL A C 1
ATOM 1589 O O . VAL A 1 196 ? -25.270 8.141 47.526 1.00 50.41 196 VAL A O 1
ATOM 1592 N N . ALA A 1 197 ? -24.523 6.170 46.730 1.00 53.53 197 ALA A N 1
ATOM 1593 C CA . ALA A 1 197 ? -23.603 6.735 45.746 1.00 53.53 197 ALA A CA 1
ATOM 1594 C C . ALA A 1 197 ? -24.379 7.720 44.859 1.00 53.53 197 ALA A C 1
ATOM 1596 O O . ALA A 1 197 ? -25.408 7.344 44.301 1.00 53.53 197 ALA A O 1
ATOM 1597 N N . ARG A 1 198 ? -23.935 8.984 44.799 1.00 56.53 198 ARG A N 1
ATOM 1598 C CA . ARG A 1 198 ? -24.592 10.058 44.037 1.00 56.53 198 ARG A CA 1
ATOM 1599 C C . ARG A 1 198 ? -24.823 9.585 42.600 1.00 56.53 198 ARG A C 1
ATOM 1601 O O . ARG A 1 198 ? -23.882 9.562 41.811 1.00 56.53 198 ARG A O 1
ATOM 1608 N N . LEU A 1 199 ? -26.054 9.194 42.271 1.00 63.81 199 LEU A N 1
ATOM 1609 C CA . LEU A 1 199 ? -26.420 8.925 40.887 1.00 63.81 199 LEU A CA 1
ATOM 1610 C C . LEU A 1 199 ? -26.296 10.239 40.100 1.00 63.81 199 LEU A C 1
ATOM 1612 O O . LEU A 1 199 ? -26.697 11.288 40.617 1.00 63.81 199 LEU A O 1
ATOM 1616 N N . PRO A 1 200 ? -25.740 10.215 38.876 1.00 67.00 200 PRO A N 1
ATOM 1617 C CA . PRO A 1 200 ? -25.725 11.390 38.018 1.00 67.00 200 PRO A CA 1
ATOM 1618 C C . PRO A 1 200 ? -27.164 11.855 37.759 1.00 67.00 200 PRO A C 1
ATOM 1620 O O . PRO A 1 200 ? -28.065 11.036 37.573 1.00 67.00 200 PRO A O 1
ATOM 1623 N N . TYR A 1 201 ? -27.366 13.173 37.759 1.00 68.69 201 TYR A N 1
ATOM 1624 C CA . TYR A 1 201 ? -28.680 13.827 37.736 1.00 68.69 201 TYR A CA 1
ATOM 1625 C C . TYR A 1 201 ? -29.614 13.286 36.640 1.00 68.69 201 TYR A C 1
ATOM 1627 O O . TYR A 1 201 ? -30.778 13.001 36.903 1.00 68.69 201 TYR A O 1
ATOM 1635 N N . ASN A 1 202 ? -29.066 13.021 35.455 1.00 66.44 202 ASN A N 1
ATOM 1636 C CA . ASN A 1 202 ? -29.811 12.535 34.291 1.00 66.44 202 ASN A CA 1
ATOM 1637 C C . ASN A 1 202 ? -30.483 11.173 34.543 1.00 66.44 202 ASN A C 1
ATOM 1639 O O . ASN A 1 202 ? -31.581 10.913 34.058 1.00 66.44 202 ASN A O 1
ATOM 1643 N N . LEU A 1 203 ? -29.837 10.294 35.318 1.00 71.38 203 LEU A N 1
ATOM 1644 C CA . LEU A 1 203 ? -30.418 9.000 35.685 1.00 71.38 203 LEU A CA 1
ATOM 1645 C C . LEU A 1 203 ? -31.473 9.148 36.781 1.00 71.38 203 LEU A C 1
ATOM 1647 O O . LEU A 1 203 ? -32.448 8.404 36.786 1.00 71.38 203 LEU A O 1
ATOM 1651 N N . LEU A 1 204 ? -31.301 10.107 37.695 1.00 74.06 204 LEU A N 1
ATOM 1652 C CA . LEU A 1 204 ? -32.295 10.389 38.727 1.00 74.06 204 LEU A CA 1
ATOM 1653 C C . LEU A 1 204 ? -33.590 10.910 38.101 1.00 74.06 204 LEU A C 1
ATOM 1655 O O . LEU A 1 204 ? -34.666 10.423 38.437 1.00 74.06 204 LEU A O 1
ATOM 1659 N N . GLU A 1 205 ? -33.480 11.852 37.170 1.00 73.50 205 GLU A N 1
ATOM 1660 C CA . GLU A 1 205 ? -34.629 12.422 36.472 1.00 73.50 205 GLU A CA 1
ATOM 1661 C C . GLU A 1 205 ? -35.364 11.360 35.646 1.00 73.50 205 GLU A C 1
ATOM 1663 O O . GLU A 1 205 ? -36.582 11.231 35.759 1.00 73.50 205 GLU A O 1
ATOM 1668 N N . ALA A 1 206 ? -34.627 10.514 34.916 1.00 76.69 206 ALA A N 1
ATOM 1669 C CA . ALA A 1 206 ? -35.209 9.400 34.172 1.00 76.69 206 ALA A CA 1
ATOM 1670 C C . ALA A 1 206 ? -35.959 8.416 35.088 1.00 76.69 206 ALA A C 1
ATOM 1672 O O . ALA A 1 206 ? -37.082 8.013 34.788 1.00 76.69 206 ALA A O 1
ATOM 1673 N N . VAL A 1 207 ? -35.377 8.052 36.236 1.00 73.25 207 VAL A N 1
ATOM 1674 C CA . VAL A 1 207 ? -36.010 7.134 37.197 1.00 73.25 207 VAL A CA 1
ATOM 1675 C C . VAL A 1 207 ? -37.248 7.761 37.843 1.00 73.25 207 VAL A C 1
ATOM 1677 O O . VAL A 1 207 ? -38.262 7.080 37.992 1.00 73.25 207 VAL A O 1
ATOM 1680 N N . VAL A 1 208 ? -37.200 9.049 38.196 1.00 77.38 208 VAL A N 1
ATOM 1681 C CA . VAL A 1 208 ? -38.351 9.779 38.754 1.00 77.38 208 VAL A CA 1
ATOM 1682 C C . VAL A 1 208 ? -39.472 9.898 37.721 1.00 77.38 208 VAL A C 1
ATOM 1684 O O . VAL A 1 208 ? -40.628 9.644 38.055 1.00 77.38 208 VAL A O 1
ATOM 1687 N N . ALA A 1 209 ? -39.145 10.201 36.464 1.00 77.56 209 ALA A N 1
ATOM 1688 C CA . ALA A 1 209 ? -40.114 10.262 35.375 1.00 77.56 209 ALA A CA 1
ATOM 1689 C C . ALA A 1 209 ? -40.806 8.905 35.151 1.00 77.56 209 ALA A C 1
ATOM 1691 O O . ALA A 1 209 ? -42.032 8.844 35.058 1.00 77.56 209 ALA A O 1
ATOM 1692 N N . ILE A 1 210 ? -40.044 7.805 35.154 1.00 80.50 210 ILE A N 1
ATOM 1693 C CA . ILE A 1 210 ? -40.589 6.442 35.041 1.00 80.50 210 ILE A CA 1
ATOM 1694 C C . ILE A 1 210 ? -41.474 6.098 36.249 1.00 80.50 210 ILE A C 1
ATOM 1696 O O . ILE A 1 210 ? -42.542 5.506 36.087 1.00 80.50 210 ILE A O 1
ATOM 1700 N N . ALA A 1 211 ? -41.064 6.474 37.463 1.00 72.81 211 ALA A N 1
ATOM 1701 C CA . ALA A 1 211 ? -41.841 6.221 38.674 1.00 72.81 211 ALA A CA 1
ATOM 1702 C C . ALA A 1 211 ? -43.184 6.970 38.667 1.00 72.81 211 ALA A C 1
ATOM 1704 O O . ALA A 1 211 ? -44.217 6.365 38.957 1.00 72.81 211 ALA A O 1
ATOM 1705 N N . LEU A 1 212 ? -43.185 8.249 38.277 1.00 76.44 212 LEU A N 1
ATOM 1706 C CA . LEU A 1 212 ? -44.402 9.053 38.130 1.00 76.44 212 LEU A CA 1
ATOM 1707 C C . LEU A 1 212 ? -45.331 8.480 37.054 1.00 76.44 212 LEU A C 1
ATOM 1709 O O . LEU A 1 212 ? -46.534 8.356 37.283 1.00 76.44 212 LEU A O 1
ATOM 1713 N N . HIS A 1 213 ? -44.771 8.061 35.918 1.00 77.00 213 HIS A N 1
ATOM 1714 C CA . HIS A 1 213 ? -45.533 7.428 34.845 1.00 77.00 213 HIS A CA 1
ATOM 1715 C C . HIS A 1 213 ? -46.210 6.128 35.313 1.00 77.00 213 HIS A C 1
ATOM 1717 O O . HIS A 1 213 ? -47.403 5.921 35.095 1.00 77.00 213 HIS A O 1
ATOM 1723 N N . ASN A 1 214 ? -45.486 5.280 36.047 1.00 73.06 214 ASN A N 1
ATOM 1724 C CA . ASN A 1 214 ? -46.031 4.036 36.593 1.00 73.06 214 ASN A CA 1
ATOM 1725 C C . ASN A 1 214 ? -47.086 4.276 37.686 1.00 73.06 214 ASN A C 1
ATOM 1727 O O . ASN A 1 214 ? -48.033 3.499 37.810 1.00 73.06 214 ASN A O 1
ATOM 1731 N N . GLN A 1 215 ? -46.959 5.355 38.464 1.00 75.56 215 GLN A N 1
ATOM 1732 C CA . GLN A 1 215 ? -47.963 5.738 39.457 1.00 75.56 215 GLN A CA 1
ATOM 1733 C C . GLN A 1 215 ? -49.263 6.213 38.793 1.00 75.56 215 GLN A C 1
ATOM 1735 O O . GLN A 1 215 ? -50.342 5.837 39.246 1.00 75.56 215 GLN A O 1
ATOM 1740 N N . GLN A 1 216 ? -49.177 6.967 37.692 1.00 69.69 216 GLN A N 1
ATOM 1741 C CA . GLN A 1 216 ? -50.347 7.344 36.892 1.00 69.69 216 GLN A CA 1
ATOM 1742 C C . GLN A 1 216 ? -51.029 6.116 36.277 1.00 69.69 216 GLN A C 1
ATOM 1744 O O . GLN A 1 216 ? -52.248 5.996 36.350 1.00 69.69 216 GLN A O 1
ATOM 1749 N N . LEU A 1 217 ? -50.259 5.164 35.743 1.00 62.56 217 LEU A N 1
ATOM 1750 C CA . LEU A 1 217 ? -50.803 3.916 35.194 1.00 62.56 217 LEU A CA 1
ATOM 1751 C C . LEU A 1 217 ? -51.496 3.044 36.254 1.00 62.56 217 LEU A C 1
ATOM 1753 O O . LEU A 1 217 ? -52.499 2.399 35.950 1.00 62.56 217 LEU A O 1
ATOM 1757 N N . ASN A 1 218 ? -50.996 3.036 37.492 1.00 58.47 218 ASN A N 1
ATOM 1758 C CA . ASN A 1 218 ? -51.642 2.327 38.598 1.00 58.47 218 ASN A CA 1
ATOM 1759 C C . ASN A 1 218 ? -52.883 3.073 39.120 1.00 58.47 218 ASN A C 1
ATOM 1761 O O . ASN A 1 218 ? -53.903 2.434 39.346 1.00 58.47 218 ASN A O 1
ATOM 1765 N N . GLY A 1 219 ? -52.855 4.408 39.203 1.00 57.22 219 GLY A N 1
ATOM 1766 C CA . GLY A 1 219 ? -54.030 5.207 39.576 1.00 57.22 219 GLY A CA 1
ATOM 1767 C C . GLY A 1 219 ? -55.168 5.140 38.549 1.00 57.22 219 GLY A C 1
ATOM 1768 O O . GLY A 1 219 ? -56.338 5.157 38.917 1.00 57.22 219 GLY A O 1
ATOM 1769 N N . ILE A 1 220 ? -54.852 4.990 37.259 1.00 52.03 220 ILE A N 1
ATOM 1770 C CA . ILE A 1 220 ? -55.860 4.789 36.204 1.00 52.03 220 ILE A CA 1
ATOM 1771 C C . ILE A 1 220 ? -56.497 3.393 36.303 1.00 52.03 220 ILE A C 1
ATOM 1773 O O . ILE A 1 220 ? -57.690 3.251 36.048 1.00 52.03 220 ILE A O 1
ATOM 1777 N N . LYS A 1 221 ? -55.749 2.362 36.720 1.00 47.97 221 LYS A N 1
ATOM 1778 C CA . LYS A 1 221 ? -56.309 1.017 36.948 1.00 47.97 221 LYS A CA 1
ATOM 1779 C C . LYS A 1 221 ? -57.298 0.972 38.116 1.00 47.97 221 LYS A C 1
ATOM 1781 O O . LYS A 1 221 ? -58.268 0.223 38.035 1.00 47.97 221 LYS A O 1
ATOM 1786 N N . ASP A 1 222 ? -57.101 1.799 39.140 1.00 47.09 222 ASP A N 1
ATOM 1787 C CA . ASP A 1 222 ? -58.017 1.889 40.286 1.00 47.09 222 ASP A CA 1
ATOM 1788 C C . ASP A 1 222 ? -59.320 2.645 39.951 1.00 47.09 222 ASP A C 1
ATOM 1790 O O . ASP A 1 222 ? -60.351 2.405 40.576 1.00 47.09 222 ASP A O 1
ATOM 1794 N N . HIS A 1 223 ? -59.313 3.498 38.918 1.00 44.69 223 HIS A N 1
ATOM 1795 C CA . HIS A 1 223 ? -60.494 4.233 38.442 1.00 44.69 223 HIS A CA 1
ATOM 1796 C C . HIS A 1 223 ? -61.334 3.501 37.379 1.00 44.69 223 HIS A C 1
ATOM 1798 O O . HIS A 1 223 ? -62.415 3.978 37.045 1.00 44.69 223 HIS A O 1
ATOM 1804 N N . ILE A 1 224 ? -60.868 2.365 36.845 1.00 44.84 224 ILE A N 1
ATOM 1805 C CA . ILE A 1 224 ? -61.598 1.566 35.835 1.00 44.84 224 ILE A CA 1
ATOM 1806 C C . ILE A 1 224 ? -62.311 0.349 36.470 1.00 44.84 224 ILE A C 1
ATOM 1808 O O . ILE A 1 224 ? -63.122 -0.299 35.817 1.00 44.84 224 ILE A O 1
ATOM 1812 N N . ASN A 1 225 ? -62.059 0.053 37.751 1.00 41.75 225 ASN A N 1
ATOM 1813 C CA . ASN A 1 225 ? -62.643 -1.087 38.478 1.00 41.75 225 ASN A CA 1
ATOM 1814 C C . ASN A 1 225 ? -63.800 -0.719 39.437 1.00 41.75 225 ASN A C 1
ATOM 1816 O O . ASN A 1 225 ? -64.041 -1.447 40.402 1.00 41.75 225 ASN A O 1
ATOM 1820 N N . TYR A 1 226 ? -64.531 0.366 39.166 1.00 35.97 226 TYR A N 1
ATOM 1821 C CA . TYR A 1 226 ? -65.830 0.659 39.791 1.00 35.97 226 TYR A CA 1
ATOM 1822 C C . TYR A 1 226 ? -66.909 0.866 38.731 1.00 35.97 226 TYR A C 1
ATOM 1824 O O . TYR A 1 226 ? -66.631 1.596 37.753 1.00 35.97 226 TYR A O 1
#

InterPro domains:
  IPR005821 Ion transport domain [PF00520] (39-136)
  IPR052076 Transient receptor potential cation channel [PTHR47143] (38-167)

Radius of gyration: 35.57 Å; chains: 1; bounding box: 91×42×85 Å

Organism: NCBI:txid61472

Foldseek 3Di:
DPPVVVVVVVVVVVVVVVVVVVVVVVVVVVVVVVVLVVLVVVVVVLLLVVLVVCLQQQCQAPQNVDSVSSSVVSVCVLVVDDDPCRRQPDDPDPPCPRHPNVVSVVVSVVSSVVSVVSVVCSVCVVVVVVVVVVVVVVVVVVVVVVVVVVVVVVVVCPPPVVPDDPDPPVVVVVVVVVDPDDPDDDDDPDDDPDPDDDDPPVVVVVVVVVVVVVVVVVVVVVVVPD

pLDDT: mean 70.45, std 16.0, range [35.97, 95.0]

Sequence (226 aa):
MSSAHAHTHFHDGMNVHTTSYHFCVFVLLDARYLEDRHVLLTFVCLVIGFAFSFYIQFQEEAQFCDIWRSFVKTTVMMMGEFDYGDLFTEPKSPNSITRLPATSRIIFLLFVILASIVLMNLMVGLAVSDIQALQTEGHIHRLLKQADFIDQLEKMSNHRILRSSCCPQQLFRILNKRRSIPIRITIQPSNNIRGVARLPYNLLEAVVAIALHNQQLNGIKDHINY